Protein AF-A0A8K0PFP8-F1 (afdb_monomer_lite)

pLDDT: mean 72.21, std 20.02, range [30.45, 94.5]

Radius of gyration: 21.8 Å; chains: 1; bounding box: 57×33×83 Å

Secondary structure (DSSP, 8-state):
---------HHHHHHHHHHHHHHHHHHHIIIIIGGGS-TTT-HHHHHHHHHHHHHHHHHHHHHHHSPP---S------------SS-------TTS-S----GGGS-HHHHHHHHHHHHH---HHHHHHHHHHHHHHHHHHHHHTT-HHHHHHHHHHHHHHHHHHHHHHHHHHHHHHHHHHHHHHHHHHHHHT--

Sequence (195 aa):
MPSSSSGTTSTEVTLRSFHDTILAHLYYHAHTSSCAIPYKLVPSLRNLDDQLPTKINTIFSTILDTPPPSPQQTPSHSPSSFTNLTALAYSSTPDRPKHEIMYSSLSSSARQSLNDIASARPTPAAVIDSLAIWIERLAQVLQHKGRTSEGQEAYALLAEVQRWSEEVERAMEELEREQDRLSRGVEGVCLRWGV

Organism: NCBI:txid2601811

Structure (mmCIF, N/CA/C/O backbone):
data_AF-A0A8K0PFP8-F1
#
_entry.id   AF-A0A8K0PFP8-F1
#
loop_
_atom_site.group_PDB
_atom_site.id
_atom_site.type_symbol
_atom_site.label_atom_id
_atom_site.label_alt_id
_atom_site.label_comp_id
_atom_site.label_asym_id
_atom_site.label_entity_id
_atom_site.label_seq_id
_atom_site.pdbx_PDB_ins_code
_atom_site.Cartn_x
_atom_site.Cartn_y
_atom_site.Cartn_z
_atom_site.occupancy
_atom_site.B_iso_or_equiv
_atom_site.auth_seq_id
_atom_site.auth_comp_id
_atom_site.auth_asym_id
_atom_site.auth_atom_id
_atom_site.pdbx_PDB_model_num
ATOM 1 N N . MET A 1 1 ? -33.096 -16.991 31.305 1.00 41.78 1 MET A N 1
ATOM 2 C CA . MET A 1 1 ? -32.435 -16.921 29.986 1.00 41.78 1 MET A CA 1
ATOM 3 C C . MET A 1 1 ? -31.565 -15.673 29.982 1.00 41.78 1 MET A C 1
ATOM 5 O O . MET A 1 1 ? -32.145 -14.597 30.021 1.00 41.78 1 MET A O 1
ATOM 9 N N . PRO A 1 2 ? -30.227 -15.754 30.046 1.00 41.28 2 PRO A N 1
ATOM 10 C CA . PRO A 1 2 ? -29.398 -14.586 29.797 1.00 41.28 2 PRO A CA 1
ATOM 11 C C . PRO A 1 2 ? -29.123 -14.489 28.293 1.00 41.28 2 PRO A C 1
ATOM 13 O O . PRO A 1 2 ? -28.689 -15.451 27.662 1.00 41.28 2 PRO A O 1
ATOM 16 N N . SER A 1 3 ? -29.447 -13.336 27.720 1.00 33.84 3 SER A N 1
ATOM 17 C CA . SER A 1 3 ? -29.245 -13.017 26.312 1.00 33.84 3 SER A CA 1
ATOM 18 C C . SER A 1 3 ? -27.751 -12.953 25.991 1.00 33.84 3 SER A C 1
ATOM 20 O O . SER A 1 3 ? -27.028 -12.118 26.533 1.00 33.84 3 SER A O 1
ATOM 22 N N . SER A 1 4 ? -27.296 -13.828 25.095 1.00 38.94 4 SER A N 1
ATOM 23 C CA . SER A 1 4 ? -25.976 -13.773 24.469 1.00 38.94 4 SER A CA 1
ATOM 24 C C . SER A 1 4 ? -25.851 -12.499 23.630 1.00 38.94 4 SER A C 1
ATOM 26 O O . SER A 1 4 ? -26.215 -12.473 22.459 1.00 38.94 4 SER A O 1
ATOM 28 N N . SER A 1 5 ? -25.341 -11.425 24.228 1.00 41.31 5 SER A N 1
ATOM 29 C CA . SER A 1 5 ? -24.846 -10.267 23.484 1.00 41.31 5 SER A CA 1
ATOM 30 C C . SER A 1 5 ? -23.498 -10.641 22.871 1.00 41.31 5 SER A C 1
ATOM 32 O O . SER A 1 5 ? -22.446 -10.366 23.444 1.00 41.31 5 SER A O 1
ATOM 34 N N . SER A 1 6 ? -23.522 -11.262 21.692 1.00 48.66 6 SER A N 1
ATOM 35 C CA . SER A 1 6 ? -22.378 -11.384 20.776 1.00 48.66 6 SER A CA 1
ATOM 36 C C . SER A 1 6 ? -22.030 -10.017 20.163 1.00 48.66 6 SER A C 1
ATOM 38 O O . SER A 1 6 ? -21.950 -9.873 18.944 1.00 48.66 6 SER A O 1
ATOM 40 N N . GLY A 1 7 ? -21.959 -8.986 21.007 1.00 46.69 7 GLY A N 1
ATOM 41 C CA . GLY A 1 7 ? -21.991 -7.580 20.632 1.00 46.69 7 GLY A CA 1
ATOM 42 C C . GLY A 1 7 ? -20.706 -7.169 19.943 1.00 46.69 7 GLY A C 1
ATOM 43 O O . GLY A 1 7 ? -19.805 -6.652 20.590 1.00 46.69 7 GLY A O 1
ATOM 44 N N . THR A 1 8 ? -20.639 -7.386 18.632 1.00 61.97 8 THR A N 1
ATOM 45 C CA . THR A 1 8 ? -19.619 -6.782 17.781 1.00 61.97 8 THR A CA 1
ATOM 46 C C . THR A 1 8 ? -19.813 -5.276 17.868 1.00 61.97 8 THR A C 1
ATOM 48 O O . THR A 1 8 ? -20.861 -4.752 17.475 1.00 61.97 8 THR A O 1
ATOM 51 N N . THR A 1 9 ? -18.855 -4.565 18.455 1.00 75.44 9 THR A N 1
ATOM 52 C CA . THR A 1 9 ? -18.985 -3.112 18.582 1.00 75.44 9 THR A CA 1
ATOM 53 C C . THR A 1 9 ? -18.898 -2.464 17.197 1.00 75.44 9 THR A C 1
ATOM 55 O O . THR A 1 9 ? -18.229 -2.969 16.296 1.00 75.44 9 THR A O 1
ATOM 58 N N . SER A 1 10 ? -19.545 -1.310 16.995 1.00 79.56 10 SER A N 1
ATOM 59 C CA . SER A 1 10 ? -19.418 -0.562 15.729 1.00 79.56 10 SER A CA 1
ATOM 60 C C . SER A 1 10 ? -17.948 -0.276 15.376 1.00 79.56 10 SER A C 1
ATOM 62 O O . SER A 1 10 ? -17.592 -0.266 14.202 1.00 79.56 10 SER A O 1
ATOM 64 N N . THR A 1 11 ? -17.084 -0.119 16.384 1.00 79.81 11 THR A N 1
ATOM 65 C CA . THR A 1 11 ? -15.635 0.020 16.207 1.00 79.81 11 THR A CA 1
ATOM 66 C C . THR A 1 11 ? -14.999 -1.251 15.635 1.00 79.81 11 THR A C 1
ATOM 68 O O . THR A 1 11 ? -14.225 -1.154 14.692 1.00 79.81 11 THR A O 1
ATOM 71 N N . GLU A 1 12 ? -15.330 -2.438 16.151 1.00 80.12 12 GLU A N 1
ATOM 72 C CA . GLU A 1 12 ? -14.813 -3.714 15.628 1.00 80.12 12 GLU A CA 1
ATOM 73 C C . GLU A 1 12 ? -15.230 -3.962 14.180 1.00 80.12 12 GLU A C 1
ATOM 75 O O . GLU A 1 12 ? -14.427 -4.454 13.391 1.00 80.12 12 GLU A O 1
ATOM 80 N N . VAL A 1 13 ? -16.459 -3.594 13.808 1.00 83.50 13 VAL A N 1
ATOM 81 C CA . VAL A 1 13 ? -16.921 -3.687 12.415 1.00 83.50 13 VAL A CA 1
ATOM 82 C C . VAL A 1 13 ? -16.069 -2.793 11.508 1.00 83.50 13 VAL A C 1
ATOM 84 O O . VAL A 1 13 ? -15.609 -3.245 10.459 1.00 83.50 13 VAL A O 1
ATOM 87 N N . THR A 1 14 ? -15.791 -1.555 11.929 1.00 85.88 14 THR A N 1
ATOM 88 C CA . THR A 1 14 ? -14.918 -0.633 11.185 1.00 85.88 14 THR A CA 1
ATOM 89 C C . THR A 1 14 ? -13.485 -1.157 11.081 1.00 85.88 14 THR A C 1
ATOM 91 O O . THR A 1 14 ? -12.917 -1.161 9.992 1.00 85.88 14 THR A O 1
ATOM 94 N N . LEU A 1 15 ? -12.907 -1.651 12.181 1.00 85.25 15 LEU A N 1
ATOM 95 C CA . LEU A 1 15 ? -11.543 -2.195 12.196 1.00 85.25 15 LEU A CA 1
ATOM 96 C C . LEU A 1 15 ? -11.413 -3.440 11.307 1.00 85.25 15 LEU A C 1
ATOM 98 O O . LEU A 1 15 ? -10.424 -3.573 10.589 1.00 85.25 15 LEU A O 1
ATOM 102 N N . ARG A 1 16 ? -12.426 -4.317 11.291 1.00 85.06 16 ARG A N 1
ATOM 103 C CA . ARG A 1 16 ? -12.483 -5.472 10.379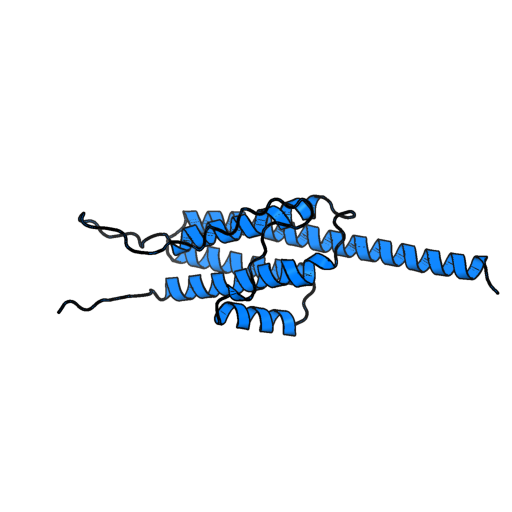 1.00 85.06 16 ARG A CA 1
ATOM 104 C C . ARG A 1 16 ? -12.577 -5.044 8.915 1.00 85.06 16 ARG A C 1
ATOM 106 O O . ARG A 1 16 ? -11.878 -5.608 8.084 1.00 85.06 16 ARG A O 1
ATOM 113 N N . SER A 1 17 ? -13.377 -4.022 8.606 1.00 87.31 17 SER A N 1
ATOM 114 C CA . SER A 1 17 ? -13.468 -3.464 7.248 1.00 87.31 17 SER A CA 1
ATOM 115 C C . SER A 1 17 ? -12.131 -2.879 6.767 1.00 87.31 17 SER A C 1
ATOM 117 O O . SER A 1 17 ? -11.714 -3.108 5.627 1.00 87.31 17 SER A O 1
ATOM 119 N N . PHE A 1 18 ? -11.408 -2.181 7.650 1.00 88.00 18 PHE A N 1
ATOM 120 C CA . PHE A 1 18 ? -10.065 -1.679 7.347 1.00 88.00 18 PHE A CA 1
ATOM 121 C C . PHE A 1 18 ? -9.082 -2.823 7.114 1.00 88.00 18 PHE A C 1
ATOM 123 O O . PHE A 1 18 ? -8.358 -2.803 6.122 1.00 88.00 18 PHE A O 1
ATOM 130 N N . HIS A 1 19 ? -9.102 -3.839 7.977 1.00 87.19 19 HIS A N 1
ATOM 131 C CA . HIS A 1 19 ? -8.278 -5.033 7.828 1.00 87.19 19 HIS A CA 1
ATOM 132 C C . HIS A 1 19 ? -8.521 -5.741 6.488 1.00 87.19 19 HIS A C 1
ATOM 134 O O . HIS A 1 19 ? -7.572 -5.998 5.754 1.00 87.19 19 HIS A O 1
ATOM 140 N N . ASP A 1 20 ? -9.784 -5.986 6.126 1.00 85.88 20 ASP A N 1
ATOM 141 C CA . ASP A 1 20 ? -10.153 -6.614 4.853 1.00 85.88 20 ASP A CA 1
ATOM 142 C C . ASP A 1 20 ? -9.645 -5.813 3.646 1.00 85.88 20 ASP A C 1
ATOM 144 O O . ASP A 1 20 ? -9.123 -6.376 2.683 1.00 85.88 20 ASP A O 1
ATOM 148 N N . THR A 1 21 ? -9.763 -4.486 3.710 1.00 89.38 21 THR A N 1
ATOM 149 C CA . THR A 1 21 ? -9.293 -3.603 2.639 1.00 89.38 21 THR A CA 1
ATOM 150 C C . THR A 1 21 ? -7.770 -3.604 2.543 1.00 89.38 21 THR A C 1
ATOM 152 O O . THR A 1 21 ? -7.222 -3.666 1.445 1.00 89.38 21 THR A O 1
ATOM 155 N N . ILE A 1 22 ? -7.066 -3.592 3.672 1.00 88.75 22 ILE A N 1
ATOM 156 C CA . ILE A 1 22 ? -5.601 -3.637 3.715 1.00 88.75 22 ILE A CA 1
ATOM 157 C C . ILE A 1 22 ? -5.075 -4.982 3.204 1.00 88.75 22 ILE A C 1
ATOM 159 O O . ILE A 1 22 ? -4.155 -5.001 2.386 1.00 88.75 22 ILE A O 1
ATOM 163 N N . LEU A 1 23 ? -5.708 -6.097 3.578 1.00 86.62 23 LEU A N 1
ATOM 164 C CA . LEU A 1 23 ? -5.387 -7.414 3.025 1.00 86.62 23 LEU A CA 1
ATOM 165 C C . LEU A 1 23 ? -5.567 -7.465 1.507 1.00 86.62 23 LEU A C 1
ATOM 167 O O . LEU A 1 23 ? -4.739 -8.060 0.819 1.00 86.62 23 LEU A O 1
ATOM 171 N N . ALA A 1 24 ? -6.608 -6.822 0.972 1.00 86.81 24 ALA A N 1
ATOM 172 C CA . ALA A 1 24 ? -6.814 -6.736 -0.470 1.00 86.81 24 ALA A CA 1
ATOM 173 C C . ALA A 1 24 ? -5.669 -5.989 -1.179 1.00 86.81 24 ALA A C 1
ATOM 175 O O . ALA A 1 24 ? -5.182 -6.470 -2.203 1.00 86.81 24 ALA A O 1
ATOM 176 N N . HIS A 1 25 ? -5.191 -4.870 -0.619 1.00 88.44 25 HIS A N 1
ATOM 177 C CA . HIS A 1 25 ? -4.047 -4.121 -1.164 1.00 88.44 25 HIS A CA 1
ATOM 178 C C . HIS A 1 25 ? -2.756 -4.941 -1.118 1.00 88.44 25 HIS A C 1
ATOM 180 O O . HIS A 1 25 ? -2.048 -5.023 -2.119 1.00 88.44 25 HIS A O 1
ATOM 186 N N . LEU A 1 26 ? -2.475 -5.601 0.010 1.00 86.94 26 LEU A N 1
ATOM 187 C CA . LEU A 1 26 ? -1.300 -6.465 0.153 1.00 86.94 26 LEU A CA 1
ATOM 188 C C . LEU A 1 26 ? -1.343 -7.646 -0.822 1.00 86.94 26 LEU A C 1
ATOM 190 O O . LEU A 1 26 ? -0.335 -7.961 -1.455 1.00 86.94 26 LEU A O 1
ATOM 194 N N . TYR A 1 27 ? -2.512 -8.273 -0.982 1.00 85.50 27 TYR A N 1
ATOM 195 C CA . TYR A 1 27 ? -2.697 -9.362 -1.936 1.00 85.50 27 TYR A CA 1
ATOM 196 C C . TYR A 1 27 ? -2.474 -8.887 -3.373 1.00 85.50 27 TYR A C 1
ATOM 198 O O . TYR A 1 27 ? -1.711 -9.517 -4.111 1.00 85.50 27 TYR A O 1
ATOM 206 N N . TYR A 1 28 ? -3.110 -7.777 -3.764 1.00 84.94 28 TYR A N 1
ATOM 207 C CA . TYR A 1 28 ? -2.955 -7.203 -5.098 1.00 84.94 28 TYR A CA 1
ATOM 208 C C . TYR A 1 28 ? -1.493 -6.849 -5.376 1.00 84.94 28 TYR A C 1
ATOM 210 O O . TYR A 1 28 ? -0.977 -7.185 -6.445 1.00 84.94 28 TYR A O 1
ATOM 218 N N . HIS A 1 29 ? -0.804 -6.257 -4.395 1.00 83.81 29 HIS A N 1
ATOM 219 C CA . HIS A 1 29 ? 0.602 -5.904 -4.545 1.00 83.81 29 HIS A CA 1
ATOM 220 C C . HIS A 1 29 ? 1.494 -7.119 -4.763 1.00 83.81 29 HIS A C 1
ATOM 222 O O . HIS A 1 29 ? 2.228 -7.173 -5.749 1.00 83.81 29 HIS A O 1
ATOM 228 N N . ALA A 1 30 ? 1.366 -8.132 -3.906 1.00 79.94 30 ALA A N 1
ATOM 229 C CA . ALA A 1 30 ? 2.185 -9.337 -3.974 1.00 79.94 30 ALA A CA 1
ATOM 230 C C . ALA A 1 30 ? 1.977 -10.155 -5.263 1.00 79.94 30 ALA A C 1
ATOM 232 O O . ALA A 1 30 ? 2.924 -10.762 -5.757 1.00 79.94 30 ALA A O 1
ATOM 233 N N . HIS A 1 31 ? 0.755 -10.185 -5.809 1.00 75.19 31 HIS A N 1
ATOM 234 C CA . HIS A 1 31 ? 0.406 -11.079 -6.925 1.00 75.19 31 HIS A CA 1
ATOM 235 C C . HIS A 1 31 ? 0.290 -10.383 -8.280 1.00 75.19 31 HIS A C 1
ATOM 237 O O . HIS A 1 31 ? 0.278 -11.063 -9.305 1.00 75.19 31 HIS A O 1
ATOM 243 N N . THR A 1 32 ? 0.167 -9.055 -8.296 1.00 73.44 32 THR A N 1
ATOM 244 C CA . THR A 1 32 ? -0.119 -8.308 -9.526 1.00 73.44 32 THR A CA 1
ATOM 245 C C . THR A 1 32 ? 0.910 -7.216 -9.777 1.00 73.44 32 THR A C 1
ATOM 247 O O . THR A 1 32 ? 1.518 -7.206 -10.845 1.00 73.44 32 THR A O 1
ATOM 250 N N . SER A 1 33 ? 1.139 -6.305 -8.825 1.00 65.31 33 SER A N 1
ATOM 251 C CA . SER A 1 33 ? 1.942 -5.103 -9.098 1.00 65.31 33 SER A CA 1
ATOM 252 C C . SER A 1 33 ? 3.440 -5.234 -8.793 1.00 65.31 33 SER A C 1
ATOM 254 O O . SER A 1 33 ? 4.241 -4.668 -9.535 1.00 65.31 33 SER A O 1
ATOM 256 N N . SER A 1 34 ? 3.858 -6.017 -7.789 1.00 64.19 34 SER A N 1
ATOM 257 C CA . SER A 1 34 ? 5.286 -6.235 -7.466 1.00 64.19 34 SER A CA 1
ATOM 258 C C . SER A 1 34 ? 6.032 -7.005 -8.572 1.00 64.19 34 SER A C 1
ATOM 260 O O . SER A 1 34 ? 7.205 -6.749 -8.841 1.00 64.19 34 SER A O 1
ATOM 262 N N . CYS A 1 35 ? 5.340 -7.873 -9.325 1.00 57.75 35 CYS A N 1
ATOM 263 C CA . CYS A 1 35 ? 5.945 -8.658 -10.411 1.00 57.75 35 CYS A CA 1
ATOM 264 C C . CYS A 1 35 ? 6.522 -7.823 -11.570 1.00 57.75 35 CYS A C 1
ATOM 266 O O . CYS A 1 35 ? 7.256 -8.368 -12.394 1.00 57.75 35 CYS A O 1
ATOM 268 N N . ALA A 1 36 ? 6.201 -6.529 -11.654 1.00 61.31 36 ALA A N 1
ATOM 269 C CA . ALA A 1 36 ? 6.696 -5.650 -12.708 1.00 61.31 36 ALA A CA 1
ATOM 270 C C . ALA A 1 36 ? 8.109 -5.094 -12.440 1.00 61.31 36 ALA A C 1
ATOM 272 O O . ALA A 1 36 ? 8.779 -4.687 -13.386 1.00 61.31 36 ALA A O 1
ATOM 273 N N . ILE A 1 37 ? 8.583 -5.083 -11.186 1.00 65.06 37 ILE A N 1
ATOM 274 C CA . ILE A 1 37 ? 9.815 -4.381 -10.793 1.00 65.06 37 ILE A CA 1
ATOM 275 C C . ILE A 1 37 ? 10.926 -5.395 -10.470 1.00 65.06 37 ILE A C 1
ATOM 277 O O . ILE A 1 37 ? 10.852 -6.107 -9.468 1.00 65.06 37 ILE A O 1
ATOM 281 N N . PRO A 1 38 ? 12.004 -5.483 -11.270 1.00 66.12 38 PRO A N 1
ATOM 282 C CA . PRO A 1 38 ? 13.101 -6.391 -10.967 1.00 66.12 38 PRO A CA 1
ATOM 283 C C . PRO A 1 38 ? 13.936 -5.876 -9.783 1.00 66.12 38 PRO A C 1
ATOM 285 O O . PRO A 1 38 ? 14.634 -4.869 -9.890 1.00 66.12 38 PRO A O 1
ATOM 288 N N . TYR A 1 39 ? 13.982 -6.644 -8.687 1.00 67.06 39 TYR A N 1
ATOM 289 C CA . TYR A 1 39 ? 14.775 -6.357 -7.471 1.00 67.06 39 TYR A CA 1
ATOM 290 C C . TYR A 1 39 ? 16.277 -6.113 -7.698 1.00 67.06 39 TYR A C 1
ATOM 292 O O . TYR A 1 39 ? 16.977 -5.657 -6.797 1.00 67.06 39 TYR A O 1
ATOM 300 N N . LYS A 1 40 ? 16.798 -6.435 -8.887 1.00 67.56 40 LYS A N 1
ATOM 301 C CA . LYS A 1 40 ? 18.176 -6.112 -9.276 1.00 67.56 40 LYS A CA 1
ATOM 302 C C . LYS A 1 40 ? 18.419 -4.601 -9.359 1.00 67.56 40 LYS A C 1
ATOM 304 O O . LYS A 1 40 ? 19.555 -4.191 -9.159 1.00 67.56 40 LYS A O 1
ATOM 309 N N . LEU A 1 41 ? 17.383 -3.810 -9.651 1.00 65.06 41 LEU A N 1
ATOM 310 C CA . LEU A 1 41 ? 17.473 -2.351 -9.758 1.00 65.06 41 LEU A CA 1
ATOM 311 C C . LEU A 1 41 ? 17.431 -1.681 -8.380 1.00 65.06 41 LEU A C 1
ATOM 313 O O . LEU A 1 41 ? 18.198 -0.760 -8.122 1.00 65.06 41 LEU A O 1
ATOM 317 N N . VAL A 1 42 ? 16.588 -2.186 -7.472 1.00 71.50 42 VAL A N 1
ATOM 318 C CA . VAL A 1 42 ? 16.432 -1.647 -6.111 1.00 71.50 42 VAL A CA 1
ATOM 319 C C . VAL A 1 42 ? 16.432 -2.794 -5.088 1.00 71.50 42 VAL A C 1
ATOM 321 O O . VAL A 1 42 ? 15.379 -3.344 -4.759 1.00 71.50 42 VAL A O 1
ATOM 324 N N . PRO A 1 43 ? 17.612 -3.189 -4.564 1.00 73.50 43 PRO A N 1
ATOM 325 C CA . PRO A 1 43 ? 17.730 -4.324 -3.642 1.00 73.50 43 PRO A CA 1
ATOM 326 C C . PRO A 1 43 ? 17.034 -4.112 -2.290 1.00 73.50 43 PRO A C 1
ATOM 328 O O . PRO A 1 43 ? 16.608 -5.080 -1.660 1.00 73.50 43 PRO A O 1
ATOM 331 N N . SER A 1 44 ? 16.906 -2.857 -1.841 1.00 76.31 44 SER A N 1
ATOM 332 C CA . SER A 1 44 ? 16.176 -2.469 -0.621 1.00 76.31 44 SER A CA 1
ATOM 333 C C . SER A 1 44 ? 14.705 -2.885 -0.665 1.00 76.31 44 SER A C 1
ATOM 335 O O . SER A 1 44 ? 14.150 -3.238 0.376 1.00 76.31 44 SER A O 1
ATOM 337 N N . LEU A 1 45 ? 14.101 -2.906 -1.858 1.00 77.38 45 LEU A N 1
ATOM 338 C CA . LEU A 1 45 ? 12.685 -3.210 -2.070 1.00 77.38 45 LEU A CA 1
ATOM 339 C C . LEU A 1 45 ? 12.326 -4.631 -1.633 1.00 77.38 45 LEU A C 1
ATOM 341 O O . LEU A 1 45 ? 11.266 -4.847 -1.060 1.00 77.38 45 LEU A O 1
ATOM 345 N N . ARG A 1 46 ? 13.251 -5.585 -1.801 1.00 78.50 46 ARG A N 1
ATOM 346 C CA . ARG A 1 46 ? 13.043 -6.978 -1.383 1.00 78.50 46 ARG A CA 1
ATOM 347 C C . ARG A 1 46 ? 12.821 -7.098 0.124 1.00 78.50 46 ARG A C 1
ATOM 349 O O . ARG A 1 46 ? 11.935 -7.818 0.561 1.00 78.50 46 ARG A O 1
ATOM 356 N N . ASN A 1 47 ? 13.605 -6.371 0.920 1.00 79.62 47 ASN A N 1
ATOM 357 C CA . ASN A 1 47 ? 13.446 -6.397 2.374 1.00 79.62 47 ASN A CA 1
ATOM 358 C C . ASN A 1 47 ? 12.102 -5.798 2.811 1.00 79.62 47 ASN A C 1
ATOM 360 O O . ASN A 1 47 ? 11.525 -6.269 3.787 1.00 79.62 47 ASN A O 1
ATOM 364 N N . LEU A 1 48 ? 11.615 -4.774 2.107 1.00 80.81 48 LEU A N 1
ATOM 365 C CA . LEU A 1 48 ? 10.335 -4.129 2.407 1.00 80.81 48 LEU A CA 1
ATOM 366 C C . LEU A 1 48 ? 9.156 -5.029 2.013 1.00 80.81 48 LEU A C 1
ATOM 368 O O . LEU A 1 48 ? 8.284 -5.261 2.852 1.00 80.81 48 LEU A O 1
ATOM 372 N N . ASP A 1 49 ? 9.195 -5.613 0.811 1.00 79.31 49 ASP A N 1
ATOM 373 C CA . ASP A 1 49 ? 8.198 -6.574 0.318 1.00 79.31 49 ASP A CA 1
ATOM 374 C C . ASP A 1 49 ? 8.114 -7.828 1.214 1.00 79.31 49 ASP A C 1
ATOM 376 O O . ASP A 1 49 ? 7.023 -8.358 1.424 1.00 79.31 49 ASP A O 1
ATOM 380 N N . ASP A 1 50 ? 9.232 -8.278 1.800 1.00 78.25 50 ASP A N 1
ATOM 381 C CA . ASP A 1 50 ? 9.254 -9.442 2.698 1.00 78.25 50 ASP A CA 1
ATOM 382 C C . ASP A 1 50 ? 8.784 -9.109 4.136 1.00 78.25 50 ASP A C 1
ATOM 384 O O . ASP A 1 50 ? 8.101 -9.916 4.776 1.00 78.25 50 ASP A O 1
ATOM 388 N N . GLN A 1 51 ? 9.150 -7.943 4.689 1.00 81.38 51 GLN A N 1
ATOM 389 C CA . GLN A 1 51 ? 8.932 -7.640 6.115 1.00 81.38 51 GLN A CA 1
ATOM 390 C C . GLN A 1 51 ? 7.617 -6.910 6.408 1.00 81.38 51 GLN A C 1
ATOM 392 O O . GLN A 1 51 ? 6.957 -7.221 7.407 1.00 81.38 51 GLN A O 1
ATOM 397 N N . LEU A 1 52 ? 7.231 -5.931 5.583 1.00 84.00 52 LEU A N 1
ATOM 398 C CA . LEU A 1 52 ? 6.104 -5.047 5.898 1.00 84.00 52 LEU A CA 1
ATOM 399 C C . LEU A 1 52 ? 4.747 -5.757 5.909 1.00 84.00 52 LEU A C 1
ATOM 401 O O . LEU A 1 52 ? 4.009 -5.552 6.876 1.00 84.00 52 LEU A O 1
ATOM 405 N N . PRO A 1 53 ? 4.412 -6.646 4.953 1.00 83.69 53 PRO A N 1
ATOM 406 C CA . PRO A 1 53 ? 3.149 -7.384 5.007 1.00 83.69 53 PRO A CA 1
ATOM 407 C C . PRO A 1 53 ? 2.987 -8.189 6.306 1.00 83.69 53 PRO A C 1
ATOM 409 O O . PRO A 1 53 ? 1.906 -8.231 6.895 1.00 83.69 53 PRO A O 1
ATOM 412 N N . THR A 1 54 ? 4.078 -8.778 6.806 1.00 79.31 54 THR A N 1
ATOM 413 C CA . THR A 1 54 ? 4.090 -9.535 8.067 1.00 79.31 54 THR A CA 1
ATOM 414 C C . THR A 1 54 ? 3.865 -8.637 9.276 1.00 79.31 54 THR A C 1
ATOM 416 O O . THR A 1 54 ? 3.061 -8.976 10.150 1.00 79.31 54 THR A O 1
ATOM 419 N N . LYS A 1 55 ? 4.533 -7.478 9.328 1.00 81.12 55 LYS A N 1
ATOM 420 C CA . LYS A 1 55 ? 4.320 -6.490 10.397 1.00 81.12 55 LYS A CA 1
ATOM 421 C C . LYS A 1 55 ? 2.874 -5.992 10.416 1.00 81.12 55 LYS A C 1
ATOM 423 O O . LYS A 1 55 ? 2.258 -5.983 11.478 1.00 81.12 55 LYS A O 1
ATOM 428 N N . ILE A 1 56 ? 2.313 -5.668 9.248 1.00 84.00 56 ILE A N 1
ATOM 429 C CA . ILE A 1 56 ? 0.918 -5.223 9.107 1.00 84.00 56 ILE A CA 1
ATOM 430 C C . ILE A 1 56 ? -0.045 -6.286 9.650 1.00 84.00 56 ILE A C 1
ATOM 432 O O . ILE A 1 56 ? -0.871 -5.985 10.511 1.00 84.00 56 ILE A O 1
ATOM 436 N N . ASN A 1 57 ? 0.104 -7.546 9.233 1.00 80.62 57 ASN A N 1
ATOM 437 C CA . ASN A 1 57 ? -0.742 -8.641 9.721 1.00 80.62 57 ASN A CA 1
ATOM 438 C C . ASN A 1 57 ? -0.604 -8.885 11.233 1.00 80.62 57 ASN A C 1
ATOM 440 O O . ASN A 1 57 ? -1.586 -9.206 11.906 1.00 80.62 57 ASN A O 1
ATOM 444 N N . THR A 1 58 ? 0.599 -8.711 11.784 1.00 79.38 58 THR A N 1
ATOM 445 C CA . THR A 1 58 ? 0.854 -8.862 13.226 1.00 79.38 58 THR A CA 1
ATOM 446 C C . THR A 1 58 ? 0.138 -7.778 14.032 1.00 79.38 58 THR A C 1
ATOM 448 O O . THR A 1 58 ? -0.518 -8.080 15.033 1.00 79.38 58 THR A O 1
ATOM 451 N N . ILE A 1 59 ? 0.197 -6.527 13.568 1.00 80.94 59 ILE A N 1
ATOM 452 C CA . ILE A 1 59 ? -0.495 -5.394 14.195 1.00 80.94 59 ILE A CA 1
ATOM 453 C C . ILE A 1 59 ? -2.011 -5.610 14.162 1.00 80.94 59 ILE A C 1
ATOM 455 O O . ILE A 1 59 ? -2.672 -5.467 15.187 1.00 80.94 59 ILE A O 1
ATOM 459 N N . PHE A 1 60 ? -2.571 -6.054 13.035 1.00 79.75 60 PHE A N 1
ATOM 460 C CA . PHE A 1 60 ? -4.002 -6.357 12.954 1.00 79.75 60 PHE A CA 1
ATOM 461 C C . PHE A 1 60 ? -4.441 -7.513 13.843 1.00 79.75 60 PHE A C 1
ATOM 463 O O . PHE A 1 60 ? -5.482 -7.405 14.487 1.00 79.75 60 PHE A O 1
ATOM 470 N N . SER A 1 61 ? -3.645 -8.581 13.925 1.00 75.44 61 SER A N 1
ATOM 471 C CA . SER A 1 61 ? -3.913 -9.681 14.859 1.00 75.44 61 SER A CA 1
ATOM 472 C C . SER A 1 61 ? -3.953 -9.149 16.293 1.00 75.44 61 SER A C 1
ATOM 474 O O . SER A 1 61 ? -4.892 -9.414 17.031 1.00 75.44 61 SER A O 1
ATOM 476 N N . THR A 1 62 ? -3.005 -8.280 16.651 1.00 77.94 62 THR A N 1
ATOM 477 C CA . THR A 1 62 ? -2.939 -7.667 17.984 1.00 77.94 62 THR A CA 1
ATOM 478 C C . THR A 1 62 ? -4.132 -6.751 18.265 1.00 77.94 62 THR A C 1
ATOM 480 O O . THR A 1 62 ? -4.699 -6.830 19.351 1.00 77.94 62 THR A O 1
ATOM 483 N N . ILE A 1 63 ? -4.547 -5.920 17.299 1.00 78.81 63 ILE A N 1
ATOM 484 C CA . ILE A 1 63 ? -5.660 -4.957 17.421 1.00 78.81 63 ILE A CA 1
ATOM 485 C C . ILE A 1 63 ? -7.028 -5.651 17.492 1.00 78.81 63 ILE A C 1
ATOM 487 O O . ILE A 1 63 ? -7.941 -5.139 18.153 1.00 78.81 63 ILE A O 1
ATOM 491 N N . LEU A 1 64 ? -7.187 -6.771 16.779 1.00 72.25 64 LEU A N 1
ATOM 492 C CA . LEU A 1 64 ? -8.440 -7.524 16.680 1.00 72.25 64 LEU A CA 1
ATOM 493 C C . LEU A 1 64 ? -8.588 -8.597 17.774 1.00 72.25 64 LEU A C 1
ATOM 495 O O . LEU A 1 64 ? -9.725 -8.907 18.123 1.00 72.25 64 LEU A O 1
ATOM 499 N N . ASP A 1 65 ? -7.487 -9.112 18.337 1.00 63.12 65 ASP A N 1
ATOM 500 C CA . ASP A 1 65 ? -7.497 -10.058 19.470 1.00 63.12 65 ASP A CA 1
ATOM 501 C C . ASP A 1 65 ? -7.461 -9.373 20.846 1.00 63.12 65 ASP A C 1
ATOM 503 O O . ASP A 1 65 ? -7.585 -10.039 21.877 1.00 63.12 65 ASP A O 1
ATOM 507 N N . THR A 1 66 ? -7.301 -8.048 20.912 1.00 49.25 66 THR A N 1
ATOM 508 C CA . THR A 1 66 ? -7.309 -7.337 22.197 1.00 49.25 66 THR A CA 1
ATOM 509 C C . THR A 1 66 ? -8.731 -7.323 22.761 1.00 49.25 66 THR A C 1
ATOM 511 O O . THR A 1 66 ? -9.620 -6.722 22.149 1.00 49.25 66 THR A O 1
ATOM 514 N N . PRO A 1 67 ? -8.989 -7.946 23.929 1.00 42.91 67 PRO A N 1
ATOM 515 C CA . PRO A 1 67 ? -10.278 -7.793 24.583 1.00 42.91 67 PRO A CA 1
ATOM 516 C C . PRO A 1 67 ? -10.511 -6.302 24.879 1.00 42.91 67 PRO A C 1
ATOM 518 O O . PRO A 1 67 ? -9.548 -5.584 25.179 1.00 42.91 67 PRO A O 1
ATOM 521 N N . PRO A 1 68 ? -11.762 -5.805 24.807 1.00 40.78 68 PRO A N 1
ATOM 522 C CA . PRO A 1 68 ? -12.061 -4.438 25.221 1.00 40.78 68 PRO A CA 1
ATOM 523 C C . PRO A 1 68 ? -11.543 -4.213 26.652 1.00 40.78 68 PRO A C 1
ATOM 525 O O . PRO A 1 68 ? -11.527 -5.167 27.435 1.00 40.78 68 PRO A O 1
ATOM 528 N N . PRO A 1 69 ? -11.121 -2.990 27.030 1.00 36.28 69 PRO A N 1
ATOM 529 C CA . PRO A 1 69 ? -10.708 -2.714 28.400 1.00 36.28 69 PRO A CA 1
ATOM 530 C C . PRO A 1 69 ? -11.876 -3.029 29.341 1.00 36.28 69 PRO A C 1
ATOM 532 O O . PRO A 1 69 ? -12.861 -2.292 29.403 1.00 36.28 69 PRO A O 1
ATOM 535 N N . SER A 1 70 ? -11.795 -4.167 30.032 1.00 35.41 70 SER A N 1
ATOM 536 C CA . SER A 1 70 ? -12.847 -4.617 30.935 1.00 35.41 70 SER A CA 1
ATOM 537 C C . SER A 1 70 ? -12.929 -3.685 32.148 1.00 35.41 70 SER A C 1
ATOM 539 O O . SER A 1 70 ? -11.905 -3.448 32.799 1.00 35.41 70 SER A O 1
ATOM 541 N N . PRO A 1 71 ? -14.124 -3.203 32.532 1.00 39.97 71 PRO A N 1
ATOM 542 C CA . PRO A 1 71 ? -14.352 -2.784 33.907 1.00 39.97 71 PRO A CA 1
ATOM 543 C C . PRO A 1 71 ? -14.149 -3.999 34.836 1.00 39.97 71 PRO A C 1
ATOM 545 O O . PRO A 1 71 ? -14.423 -5.135 34.459 1.00 39.97 71 PRO A O 1
ATOM 548 N N . GLN A 1 72 ? -13.588 -3.756 36.022 1.00 40.53 72 GLN A N 1
ATOM 549 C CA . GLN A 1 72 ? -13.139 -4.756 37.003 1.00 40.53 72 GLN A CA 1
ATOM 550 C C . GLN A 1 72 ? -14.120 -5.931 37.270 1.00 40.53 72 GLN A C 1
ATOM 552 O O . GLN A 1 72 ? -15.328 -5.721 37.303 1.00 40.53 72 GLN A O 1
ATOM 557 N N . GLN A 1 73 ? -13.535 -7.087 37.660 1.00 33.03 73 GLN A N 1
ATOM 558 C CA . GLN A 1 73 ? -14.119 -8.318 38.275 1.00 33.03 73 GLN A CA 1
ATOM 559 C C . GLN A 1 73 ? -14.661 -9.366 37.274 1.00 33.03 73 GLN A C 1
ATOM 561 O O . GLN A 1 73 ? -15.363 -9.014 36.343 1.00 33.03 73 GLN A O 1
ATOM 566 N N . THR A 1 74 ? -14.419 -10.688 37.332 1.00 33.81 74 THR A N 1
ATOM 567 C CA . THR A 1 74 ? -13.866 -11.675 38.300 1.00 33.81 74 THR A CA 1
ATOM 568 C C . THR A 1 74 ? -13.517 -12.969 37.507 1.00 33.81 74 THR A C 1
ATOM 570 O O . THR A 1 74 ? -13.951 -13.085 36.360 1.00 33.81 74 THR A O 1
ATOM 573 N N . PRO A 1 75 ? -12.751 -13.945 38.043 1.00 49.62 75 PRO A N 1
ATOM 574 C CA . PRO A 1 75 ? -12.185 -15.047 37.256 1.00 49.62 75 PRO A CA 1
ATOM 575 C C . PRO A 1 75 ? -13.147 -16.235 37.136 1.00 49.62 75 PRO A C 1
ATOM 577 O O . PRO A 1 75 ? -13.732 -16.608 38.149 1.00 49.62 75 PRO A O 1
ATOM 580 N N . SER A 1 76 ? -13.252 -16.864 35.950 1.00 31.44 76 SER A N 1
ATOM 581 C CA . SER A 1 76 ? -13.521 -18.311 35.793 1.00 31.44 76 SER A CA 1
ATOM 582 C C . SER A 1 76 ? -13.872 -18.756 34.351 1.00 31.44 76 SER A C 1
ATOM 584 O O . SER A 1 76 ? -14.861 -18.307 33.782 1.00 31.44 76 SER A O 1
ATOM 586 N N . HIS A 1 77 ? -13.130 -19.778 33.899 1.00 32.56 77 HIS A N 1
ATOM 587 C CA . HIS A 1 77 ? -13.436 -20.843 32.922 1.00 32.56 77 HIS A CA 1
ATOM 588 C C . HIS A 1 77 ? -13.293 -20.633 31.392 1.00 32.56 77 HIS A C 1
ATOM 590 O O . HIS A 1 77 ? -14.206 -20.213 30.696 1.00 32.56 77 HIS A O 1
ATOM 596 N N . SER A 1 78 ? -12.154 -21.166 30.918 1.00 30.45 78 SER A N 1
ATOM 597 C CA . SER A 1 78 ? -11.959 -22.111 29.797 1.00 30.45 78 SER A CA 1
ATOM 598 C C . SER A 1 78 ? -12.072 -21.619 28.338 1.00 30.45 78 SER A C 1
ATOM 600 O O . SER A 1 78 ? -13.149 -21.226 27.898 1.00 30.45 78 SER A O 1
ATOM 602 N N . PRO A 1 79 ? -10.994 -21.749 27.530 1.00 38.94 79 PRO A N 1
ATOM 603 C CA . PRO A 1 79 ? -10.984 -21.366 26.125 1.00 38.94 79 PRO A CA 1
ATOM 604 C C . PRO A 1 79 ? -11.504 -22.516 25.255 1.00 38.94 79 PRO A C 1
ATOM 606 O O . PRO A 1 79 ? -11.076 -23.661 25.399 1.00 38.94 79 PRO A O 1
ATOM 609 N N . SER A 1 80 ? -12.404 -22.225 24.320 1.00 32.06 80 SER A N 1
ATOM 610 C CA . SER A 1 80 ? -12.734 -23.153 23.235 1.00 32.06 80 SER A CA 1
ATOM 611 C C . SER A 1 80 ? -12.663 -22.438 21.888 1.00 32.06 80 SER A C 1
ATOM 613 O O . SER A 1 80 ? -13.438 -21.536 21.592 1.00 32.06 80 SER A O 1
ATOM 615 N N . SER A 1 81 ? -11.692 -22.899 21.098 1.00 33.12 81 SER A N 1
ATOM 616 C CA . SER A 1 81 ? -11.669 -22.887 19.634 1.00 33.12 81 SER A CA 1
ATOM 617 C C . SER A 1 81 ? -11.569 -21.532 18.928 1.00 33.12 81 SER A C 1
ATOM 619 O O . SER A 1 81 ? -12.468 -21.128 18.199 1.00 33.12 81 SER A O 1
ATOM 621 N N . PHE A 1 82 ? -10.394 -20.908 19.020 1.00 33.56 82 PHE A N 1
ATOM 622 C CA . PHE A 1 82 ? -9.846 -20.112 17.918 1.00 33.56 82 PHE A CA 1
ATOM 623 C C . PHE A 1 82 ? -8.424 -20.609 17.663 1.00 33.56 82 PHE A C 1
ATOM 625 O O . PHE A 1 82 ? -7.456 -20.177 18.281 1.00 33.56 82 PHE A O 1
ATOM 632 N N . THR A 1 83 ? -8.299 -21.635 16.829 1.00 34.38 83 THR A N 1
ATOM 633 C CA . THR A 1 83 ? -6.994 -22.146 16.411 1.00 34.38 83 THR A CA 1
ATOM 634 C C . THR A 1 83 ? -7.016 -22.270 14.899 1.00 34.38 83 THR A C 1
ATOM 636 O O . THR A 1 83 ? -7.900 -22.925 14.351 1.00 34.38 83 THR A O 1
ATOM 639 N N . ASN A 1 84 ? -6.012 -21.641 14.282 1.00 34.38 84 ASN A N 1
ATOM 640 C CA . ASN A 1 84 ? -5.580 -21.716 12.881 1.00 34.38 84 ASN A CA 1
ATOM 641 C C . ASN A 1 84 ? -5.936 -20.531 11.971 1.00 34.38 84 ASN A C 1
ATOM 643 O O . ASN A 1 84 ? -6.623 -20.689 10.969 1.00 34.38 84 ASN A O 1
ATOM 647 N N . LEU A 1 85 ? -5.323 -19.375 12.249 1.00 35.84 85 LEU A N 1
ATOM 648 C CA . LEU A 1 85 ? -4.847 -18.463 11.190 1.00 35.84 85 LEU A CA 1
ATOM 649 C C . LEU A 1 85 ? -3.328 -18.194 11.253 1.00 35.84 85 LEU A C 1
ATOM 651 O O . LEU A 1 85 ? -2.774 -17.572 10.357 1.00 35.84 85 LEU A O 1
ATOM 655 N N . THR A 1 86 ? -2.618 -18.731 12.249 1.00 36.91 86 THR A N 1
ATOM 656 C CA . THR A 1 86 ? -1.173 -18.512 12.455 1.00 36.91 86 THR A CA 1
ATOM 657 C C . THR A 1 86 ? -0.263 -19.586 11.845 1.00 36.91 86 THR A C 1
ATOM 659 O O . THR A 1 86 ? 0.955 -19.507 11.978 1.00 36.91 86 THR A O 1
ATOM 662 N N . ALA A 1 87 ? -0.810 -20.581 11.142 1.00 33.12 87 ALA A N 1
ATOM 663 C CA . ALA A 1 87 ? -0.042 -21.688 10.567 1.00 33.12 87 ALA A CA 1
ATOM 664 C C . ALA A 1 87 ? 0.029 -21.614 9.031 1.00 33.12 87 ALA A C 1
ATOM 666 O O . ALA A 1 87 ? -0.505 -22.473 8.339 1.00 33.12 87 ALA A O 1
ATOM 667 N N . LEU A 1 88 ? 0.698 -20.593 8.489 1.00 40.12 88 LEU A N 1
ATOM 668 C CA . LEU A 1 88 ? 1.101 -20.566 7.070 1.00 40.12 88 LEU A CA 1
ATOM 669 C C . LEU A 1 88 ? 2.588 -20.243 6.863 1.00 40.12 88 LEU A C 1
ATOM 671 O O . LEU A 1 88 ? 3.032 -20.015 5.745 1.00 40.12 88 LEU A O 1
ATOM 675 N N . ALA A 1 89 ? 3.390 -20.288 7.927 1.00 37.62 89 ALA A N 1
ATOM 676 C CA . ALA A 1 89 ? 4.798 -19.914 7.875 1.00 37.62 89 ALA A CA 1
ATOM 677 C C . ALA A 1 89 ? 5.754 -21.111 7.986 1.00 37.62 89 ALA A C 1
ATOM 679 O O . ALA A 1 89 ? 6.685 -21.038 8.767 1.00 37.62 89 ALA A O 1
ATOM 680 N N . TYR A 1 90 ? 5.579 -22.201 7.231 1.00 35.19 90 TYR A N 1
ATOM 681 C CA . TYR A 1 90 ? 6.672 -23.169 7.020 1.00 35.19 90 TYR A CA 1
ATOM 682 C C . TYR A 1 90 ? 6.517 -23.913 5.687 1.00 35.19 90 TYR A C 1
ATOM 684 O O . TYR A 1 90 ? 5.943 -24.993 5.611 1.00 35.19 90 TYR A O 1
ATOM 692 N N . SER A 1 91 ? 7.097 -23.343 4.631 1.00 31.45 91 SER A N 1
ATOM 693 C CA . SER A 1 91 ? 7.594 -24.119 3.496 1.00 31.45 91 SER A CA 1
ATOM 694 C C . SER A 1 91 ? 8.963 -23.578 3.089 1.00 31.45 91 SER A C 1
ATOM 696 O O . SER A 1 91 ? 9.141 -22.393 2.797 1.00 31.45 91 SER A O 1
ATOM 698 N N . SER A 1 92 ? 9.967 -24.441 3.186 1.00 31.25 92 SER A N 1
ATOM 699 C CA . SER A 1 92 ? 11.373 -24.200 2.880 1.00 31.25 92 SER A CA 1
ATOM 700 C C . SER A 1 92 ? 11.632 -24.492 1.401 1.00 31.25 92 SER A C 1
ATOM 702 O O . SER A 1 92 ? 12.139 -25.549 1.042 1.00 31.25 92 SER A O 1
ATOM 704 N N . THR A 1 93 ? 11.310 -23.530 0.539 1.00 37.03 93 THR A N 1
ATOM 705 C CA . THR A 1 93 ? 11.847 -23.456 -0.830 1.00 37.03 93 THR A CA 1
ATOM 706 C C . THR A 1 93 ? 12.557 -22.115 -1.030 1.00 37.03 93 THR A C 1
ATOM 708 O O . THR A 1 93 ? 12.040 -21.109 -0.541 1.00 37.03 93 THR A O 1
ATOM 711 N N . PRO A 1 94 ? 13.718 -22.054 -1.712 1.00 42.75 94 PRO A N 1
ATOM 712 C CA . PRO A 1 94 ? 14.569 -20.858 -1.706 1.00 42.75 94 PRO A CA 1
ATOM 713 C C . PRO A 1 94 ? 14.085 -19.724 -2.627 1.00 42.75 94 PRO A C 1
ATOM 715 O O . PRO A 1 94 ? 14.597 -18.616 -2.517 1.00 42.75 94 PRO A O 1
ATOM 718 N N . ASP A 1 95 ? 13.098 -19.975 -3.496 1.00 41.12 95 ASP A N 1
ATOM 719 C CA . ASP A 1 95 ? 12.783 -19.097 -4.638 1.00 41.12 95 ASP A CA 1
ATOM 720 C C . ASP A 1 95 ? 11.366 -18.487 -4.644 1.00 41.12 95 ASP A C 1
ATOM 722 O O . ASP A 1 95 ? 10.915 -17.979 -5.670 1.00 41.12 95 ASP A O 1
ATOM 726 N N . ARG A 1 96 ? 10.642 -18.478 -3.516 1.00 41.97 96 ARG A N 1
ATOM 727 C CA . ARG A 1 96 ? 9.378 -17.721 -3.394 1.00 41.97 96 ARG A CA 1
ATOM 728 C C . ARG A 1 96 ? 9.291 -16.962 -2.067 1.00 41.97 96 ARG A C 1
ATOM 730 O O . ARG A 1 96 ? 9.632 -17.546 -1.036 1.00 41.97 96 ARG A O 1
ATOM 737 N N . PRO A 1 97 ? 8.804 -15.706 -2.055 1.00 44.25 97 PRO A N 1
ATOM 738 C CA . PRO A 1 97 ? 8.456 -15.035 -0.808 1.00 44.25 97 PRO A CA 1
ATOM 739 C C . PRO A 1 97 ? 7.341 -15.823 -0.099 1.00 44.25 97 PRO A C 1
ATOM 741 O O . PRO A 1 97 ? 6.348 -16.225 -0.704 1.00 44.25 97 PRO A O 1
ATOM 744 N N . LYS A 1 98 ? 7.546 -16.098 1.193 1.00 46.38 98 LYS A N 1
ATOM 745 C CA . LYS A 1 98 ? 6.782 -17.044 2.034 1.00 46.38 98 LYS A CA 1
ATOM 746 C C . LYS A 1 98 ? 5.418 -16.520 2.519 1.00 46.38 98 LYS A C 1
ATOM 748 O O . LYS A 1 98 ? 4.890 -17.020 3.507 1.00 46.38 98 LYS A O 1
ATOM 753 N N . HIS A 1 99 ? 4.838 -15.535 1.841 1.00 51.41 99 HIS A N 1
ATOM 754 C CA . HIS A 1 99 ? 3.605 -14.866 2.266 1.00 51.41 99 HIS A CA 1
ATOM 755 C C . HIS A 1 99 ? 2.534 -14.930 1.179 1.00 51.41 99 HIS A C 1
ATOM 757 O O . HIS A 1 99 ? 2.019 -13.917 0.716 1.00 51.41 99 HIS A O 1
ATOM 763 N N . GLU A 1 100 ? 2.185 -16.145 0.762 1.00 52.31 100 GLU A N 1
ATOM 764 C CA . GLU A 1 100 ? 1.036 -16.357 -0.114 1.00 52.31 100 GLU A CA 1
ATOM 765 C C . GLU A 1 100 ? -0.234 -16.275 0.748 1.00 52.31 100 GLU A C 1
ATOM 767 O O . GLU A 1 100 ? -0.729 -17.276 1.268 1.00 52.31 100 GLU A O 1
ATOM 772 N N . ILE A 1 101 ? -0.748 -15.056 0.960 1.00 58.53 101 ILE A N 1
ATOM 773 C CA . ILE A 1 101 ? -2.141 -14.875 1.386 1.00 58.53 101 ILE A CA 1
ATOM 774 C C . ILE A 1 101 ? -2.967 -15.551 0.297 1.00 58.53 101 ILE A C 1
ATOM 776 O O . ILE A 1 101 ? -3.072 -15.022 -0.801 1.00 58.53 101 ILE A O 1
ATOM 780 N 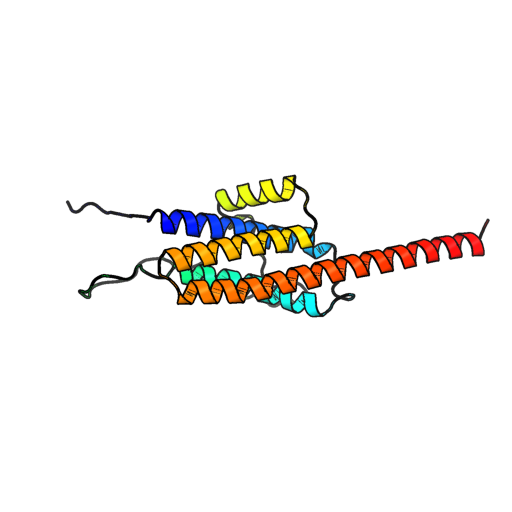N . MET A 1 102 ? -3.498 -16.748 0.537 1.00 60.31 102 MET A N 1
ATOM 781 C CA . MET A 1 102 ? -4.254 -17.446 -0.498 1.00 60.31 102 MET A CA 1
ATOM 782 C C . MET A 1 102 ? -5.549 -16.682 -0.777 1.00 60.31 102 MET A C 1
ATOM 784 O O . MET A 1 102 ? -6.287 -16.366 0.154 1.00 60.31 102 MET A O 1
ATOM 788 N N . TYR A 1 103 ? -5.882 -16.444 -2.048 1.00 58.31 103 TYR A N 1
ATOM 789 C CA . TYR A 1 103 ? -7.137 -15.785 -2.446 1.00 58.31 103 TYR A CA 1
ATOM 790 C C . TYR A 1 103 ? -8.377 -16.428 -1.796 1.00 58.31 103 TYR A C 1
ATOM 792 O O . TYR A 1 103 ? -9.324 -15.744 -1.418 1.00 58.31 103 TYR A O 1
ATOM 800 N N . SER A 1 104 ? -8.356 -17.752 -1.609 1.00 58.19 104 SER A N 1
ATOM 801 C CA . SER A 1 104 ? -9.421 -18.522 -0.952 1.00 58.19 104 SER A CA 1
ATOM 802 C C . SER A 1 104 ? -9.574 -18.245 0.547 1.00 58.19 104 SER A C 1
ATOM 804 O O . SER A 1 104 ? -10.614 -18.571 1.111 1.00 58.19 104 SER A O 1
ATOM 806 N N . SER A 1 105 ? -8.559 -17.662 1.189 1.00 69.69 105 SER A N 1
ATOM 807 C CA . SER A 1 105 ? -8.597 -17.253 2.599 1.00 69.69 105 SER A CA 1
ATOM 808 C C . SER A 1 105 ? -9.132 -15.833 2.805 1.00 69.69 105 SER A C 1
ATOM 810 O O . SER A 1 105 ? -9.435 -15.457 3.936 1.00 69.69 105 SER A O 1
ATOM 812 N N . LEU A 1 106 ? -9.292 -15.052 1.728 1.00 75.19 106 LEU A N 1
ATOM 813 C CA . LEU A 1 106 ? -9.844 -13.704 1.803 1.00 75.19 106 LEU A CA 1
ATOM 814 C C . LEU A 1 106 ? -11.346 -13.746 2.104 1.00 75.19 106 LEU A C 1
ATOM 816 O O . LEU A 1 106 ? -12.119 -14.490 1.488 1.00 75.19 106 LEU A O 1
ATOM 820 N N . SER A 1 107 ? -11.777 -12.883 3.023 1.00 82.06 107 SER A N 1
ATOM 821 C CA . SER A 1 107 ? -13.195 -12.670 3.303 1.00 82.06 107 SER A CA 1
ATOM 822 C C . SER A 1 107 ? -13.936 -12.192 2.042 1.00 82.06 107 SER A C 1
ATOM 824 O O . SER A 1 107 ? -13.341 -11.718 1.071 1.00 82.06 107 SER A O 1
ATOM 826 N N . SER A 1 108 ? -15.266 -12.313 2.016 1.00 84.12 108 SER A N 1
ATOM 827 C CA . SER A 1 108 ? -16.062 -11.796 0.889 1.00 84.12 108 SER A CA 1
ATOM 828 C C . SER A 1 108 ? -15.888 -10.284 0.697 1.00 84.12 108 SER A C 1
ATOM 830 O O . SER A 1 108 ? -15.868 -9.824 -0.438 1.00 84.12 108 SER A O 1
ATOM 832 N N . SER A 1 109 ? -15.700 -9.538 1.792 1.00 86.19 109 SER A N 1
ATOM 833 C CA . SER A 1 109 ? -15.419 -8.098 1.772 1.00 86.19 109 SER A CA 1
ATOM 834 C C . SER A 1 109 ? -14.045 -7.805 1.160 1.00 86.19 109 SER A C 1
ATOM 836 O O . SER A 1 109 ? -13.947 -7.032 0.213 1.00 86.19 109 SER A O 1
ATOM 838 N N . ALA A 1 110 ? -12.998 -8.511 1.600 1.00 85.44 110 ALA A N 1
ATOM 839 C CA . ALA A 1 110 ? -11.653 -8.356 1.047 1.00 85.44 110 ALA A CA 1
ATOM 840 C C . ALA A 1 110 ? -11.592 -8.704 -0.451 1.00 85.44 110 ALA A C 1
ATOM 842 O O . ALA A 1 110 ? -10.927 -8.017 -1.223 1.00 85.44 110 ALA A O 1
ATOM 843 N N . ARG A 1 111 ? -12.326 -9.735 -0.894 1.00 85.06 111 ARG A N 1
ATOM 844 C CA . ARG A 1 111 ? -12.442 -10.080 -2.323 1.00 85.06 111 ARG A CA 1
ATOM 845 C C . ARG A 1 111 ? -13.142 -8.992 -3.134 1.00 85.06 111 ARG A C 1
ATOM 847 O O . ARG A 1 111 ? -12.730 -8.740 -4.262 1.00 85.06 111 ARG A O 1
ATOM 854 N N . GLN A 1 112 ? -14.164 -8.346 -2.572 1.00 88.06 112 GLN A N 1
ATOM 855 C CA . GLN A 1 112 ? -14.807 -7.205 -3.220 1.00 88.06 112 GLN A CA 1
ATOM 856 C C . GLN A 1 112 ? -13.822 -6.042 -3.366 1.00 88.06 112 GLN A C 1
ATOM 858 O O . GLN A 1 112 ? -13.602 -5.591 -4.485 1.00 88.06 112 GLN A O 1
ATOM 863 N N . SER A 1 113 ? -13.151 -5.644 -2.280 1.00 87.81 113 SER A N 1
ATOM 864 C CA . SER A 1 113 ? -12.134 -4.586 -2.321 1.00 87.81 113 SER A CA 1
ATOM 865 C C . SER A 1 113 ? -11.016 -4.902 -3.318 1.00 87.81 113 SER A C 1
ATOM 867 O O . SER A 1 113 ? -10.560 -4.022 -4.039 1.00 87.81 113 SER A O 1
ATOM 869 N N . LEU A 1 114 ? -10.596 -6.166 -3.414 1.00 87.88 114 LEU A N 1
ATOM 870 C CA . LEU A 1 114 ? -9.599 -6.609 -4.388 1.00 87.88 114 LEU A CA 1
ATOM 871 C C . LEU A 1 114 ? -10.082 -6.447 -5.834 1.00 87.88 114 LEU A C 1
ATOM 873 O O . LEU A 1 114 ? -9.322 -5.981 -6.680 1.00 87.88 114 LEU A O 1
ATOM 877 N N . ASN A 1 115 ? -11.335 -6.806 -6.122 1.00 86.75 115 ASN A N 1
ATOM 878 C CA . ASN A 1 115 ? -11.923 -6.596 -7.444 1.00 86.75 115 ASN A CA 1
ATOM 879 C C . ASN A 1 115 ? -12.022 -5.102 -7.780 1.00 86.75 115 ASN A C 1
ATOM 881 O O . ASN A 1 115 ? -11.728 -4.713 -8.911 1.00 86.75 115 ASN A O 1
ATOM 885 N N . ASP A 1 116 ? -12.379 -4.269 -6.800 1.00 88.62 116 ASP A N 1
ATOM 886 C CA . ASP A 1 116 ? -12.469 -2.819 -6.967 1.00 88.62 116 ASP A CA 1
ATOM 887 C C . ASP A 1 116 ? -11.087 -2.224 -7.295 1.00 88.62 116 ASP A C 1
ATOM 889 O O . ASP A 1 116 ? -10.947 -1.505 -8.287 1.00 88.62 116 ASP A O 1
ATOM 893 N N . ILE A 1 117 ? -10.040 -2.611 -6.552 1.00 88.81 117 ILE A N 1
ATOM 894 C CA . ILE A 1 117 ? -8.642 -2.226 -6.828 1.00 88.81 117 ILE A CA 1
ATOM 895 C C . ILE A 1 117 ? -8.220 -2.690 -8.227 1.00 88.81 117 ILE A C 1
ATOM 897 O O . ILE A 1 117 ? -7.711 -1.898 -9.020 1.00 88.81 117 ILE A O 1
ATOM 901 N N . ALA A 1 118 ? -8.464 -3.959 -8.563 1.00 87.50 118 ALA A N 1
ATOM 902 C CA . ALA A 1 118 ? -8.076 -4.526 -9.852 1.00 87.50 118 ALA A CA 1
ATOM 903 C C . ALA A 1 118 ? -8.770 -3.830 -11.033 1.00 87.50 118 ALA A C 1
ATOM 905 O O . ALA A 1 118 ? -8.161 -3.637 -12.088 1.00 87.50 118 ALA A O 1
ATOM 906 N N . SER A 1 119 ? -10.027 -3.413 -10.858 1.00 88.69 119 SER A N 1
ATOM 907 C CA . SER A 1 119 ? -10.783 -2.696 -11.888 1.00 88.69 119 SER A CA 1
ATOM 908 C C . SER A 1 119 ? -10.188 -1.322 -12.215 1.00 88.69 119 SER A C 1
ATOM 910 O O . SER A 1 119 ? -10.207 -0.912 -13.376 1.00 88.69 119 SER A O 1
ATOM 912 N N . ALA A 1 120 ? -9.592 -0.652 -11.223 1.00 88.25 120 ALA A N 1
ATOM 913 C CA . ALA A 1 120 ? -8.952 0.650 -11.383 1.00 88.25 120 ALA A CA 1
ATOM 914 C C . ALA A 1 120 ? -7.580 0.574 -12.078 1.00 88.25 120 ALA A C 1
ATOM 916 O O . ALA A 1 120 ? -7.086 1.595 -12.550 1.00 88.25 120 ALA A O 1
ATOM 917 N N . ARG A 1 121 ? -6.977 -0.624 -12.163 1.00 84.56 121 ARG A N 1
ATOM 918 C CA . ARG A 1 121 ? -5.643 -0.874 -12.746 1.00 84.56 121 ARG A CA 1
ATOM 919 C C . ARG A 1 121 ? -4.566 0.114 -12.251 1.00 84.56 121 ARG A C 1
ATOM 921 O O . ARG A 1 121 ? -3.903 0.750 -13.073 1.00 84.56 121 ARG A O 1
ATOM 928 N N . PRO A 1 122 ? -4.392 0.270 -10.927 1.00 87.94 122 PRO A N 1
ATOM 929 C CA . PRO A 1 122 ? -3.429 1.214 -10.374 1.00 87.94 122 PRO A CA 1
ATOM 930 C C . PRO A 1 122 ? -1.983 0.793 -10.663 1.00 87.94 122 PRO A C 1
ATOM 932 O O . PRO A 1 122 ? -1.682 -0.392 -10.840 1.00 87.94 122 PRO A O 1
ATOM 935 N N . THR A 1 123 ? -1.079 1.775 -10.657 1.00 87.50 123 THR A N 1
ATOM 936 C CA . THR A 1 123 ? 0.367 1.525 -10.636 1.00 87.50 123 THR A CA 1
ATOM 937 C C . THR A 1 123 ? 0.787 0.897 -9.299 1.00 87.50 123 THR A C 1
ATOM 939 O O . THR A 1 123 ? 0.093 1.084 -8.297 1.00 87.50 123 THR A O 1
ATOM 942 N N . PRO A 1 124 ? 1.926 0.179 -9.242 1.00 85.81 124 PRO A N 1
ATOM 943 C CA . PRO A 1 124 ? 2.435 -0.384 -7.991 1.00 85.81 124 PRO A CA 1
ATOM 944 C C . PRO A 1 124 ? 2.558 0.646 -6.857 1.00 85.81 124 PRO A C 1
ATOM 946 O O . PRO A 1 124 ? 2.064 0.391 -5.763 1.00 85.81 124 PRO A O 1
ATOM 949 N N . ALA A 1 125 ? 3.129 1.827 -7.127 1.00 87.38 125 ALA A N 1
ATOM 950 C CA . ALA A 1 125 ? 3.242 2.902 -6.136 1.00 87.38 125 ALA A CA 1
ATOM 951 C C . ALA A 1 125 ? 1.863 3.356 -5.621 1.00 87.38 125 ALA A C 1
ATOM 953 O O . ALA A 1 125 ? 1.635 3.398 -4.416 1.00 87.38 125 ALA A O 1
ATOM 954 N N . ALA A 1 126 ? 0.886 3.547 -6.518 1.00 89.69 126 ALA A N 1
ATOM 955 C CA . ALA A 1 126 ? -0.465 3.959 -6.135 1.00 89.69 126 ALA A CA 1
ATOM 956 C C . ALA A 1 126 ? -1.188 2.936 -5.234 1.00 89.69 126 ALA A C 1
ATOM 958 O O . ALA A 1 126 ? -2.026 3.318 -4.414 1.00 89.69 126 ALA A O 1
ATOM 959 N N . VAL A 1 127 ? -0.875 1.638 -5.353 1.00 90.12 127 VAL A N 1
ATOM 960 C CA . VAL A 1 127 ? -1.398 0.601 -4.443 1.00 90.12 127 VAL A CA 1
ATOM 961 C C . VAL A 1 127 ? -0.825 0.779 -3.036 1.00 90.12 127 VAL A C 1
ATOM 963 O O . VAL A 1 127 ? -1.578 0.701 -2.063 1.00 90.12 127 VAL A O 1
ATOM 966 N N . ILE A 1 128 ? 0.481 1.041 -2.918 1.00 90.81 128 ILE A N 1
ATOM 967 C CA . ILE A 1 128 ? 1.149 1.247 -1.624 1.00 90.81 128 ILE A CA 1
ATOM 968 C C . ILE A 1 128 ? 0.741 2.583 -0.987 1.00 90.81 128 ILE A C 1
ATOM 970 O O . ILE A 1 128 ? 0.495 2.634 0.218 1.00 90.81 128 ILE A O 1
ATOM 974 N N . ASP A 1 129 ? 0.551 3.638 -1.777 1.00 91.94 129 ASP A N 1
ATOM 975 C CA . ASP A 1 129 ? -0.002 4.909 -1.290 1.00 91.94 129 ASP A CA 1
ATOM 976 C C . ASP A 1 129 ? -1.423 4.738 -0.751 1.00 91.94 129 ASP A C 1
ATOM 978 O O . ASP A 1 129 ? -1.768 5.241 0.321 1.00 91.94 129 ASP A O 1
ATOM 982 N N . SER A 1 130 ? -2.264 3.983 -1.462 1.00 92.38 130 SER A N 1
ATOM 983 C CA . SER A 1 130 ? -3.613 3.684 -0.982 1.00 92.38 130 SER A CA 1
ATOM 984 C C . SER A 1 130 ? -3.579 2.874 0.316 1.00 92.38 130 SER A C 1
ATOM 986 O O . SER A 1 130 ? -4.319 3.173 1.258 1.00 92.38 130 SER A O 1
ATOM 988 N N . LEU A 1 131 ? -2.663 1.906 0.420 1.00 92.19 131 LEU A N 1
ATOM 989 C CA . LEU A 1 131 ? -2.403 1.171 1.657 1.00 92.19 131 LEU A CA 1
ATOM 990 C C . LEU A 1 131 ? -2.014 2.118 2.807 1.00 92.19 131 LEU A C 1
ATOM 992 O O . LEU A 1 131 ? -2.558 1.986 3.906 1.00 92.19 131 LEU A O 1
ATOM 996 N N . ALA A 1 132 ? -1.138 3.096 2.558 1.00 93.56 132 ALA A N 1
ATOM 997 C CA . ALA A 1 132 ? -0.750 4.103 3.544 1.00 93.56 132 ALA A CA 1
ATOM 998 C C . ALA A 1 132 ? -1.967 4.894 4.057 1.00 93.56 132 ALA A C 1
ATOM 1000 O O . ALA A 1 132 ? -2.150 5.023 5.267 1.00 93.56 132 ALA A O 1
ATOM 1001 N N . ILE A 1 133 ? -2.868 5.328 3.168 1.00 94.50 133 ILE A N 1
ATOM 1002 C CA . ILE A 1 133 ? -4.107 6.034 3.548 1.00 94.50 133 ILE A CA 1
ATOM 1003 C C . ILE A 1 133 ? -4.973 5.180 4.487 1.00 94.50 133 ILE A C 1
ATOM 1005 O O . ILE A 1 133 ? -5.540 5.685 5.461 1.00 94.50 133 ILE A O 1
ATOM 1009 N N . TRP A 1 134 ? -5.097 3.877 4.225 1.00 93.38 134 TRP A N 1
ATOM 1010 C CA . TRP A 1 134 ? -5.883 2.989 5.086 1.00 93.38 134 TRP A CA 1
ATOM 1011 C C . TRP A 1 134 ? -5.232 2.754 6.454 1.00 93.38 134 TRP A C 1
ATOM 1013 O O . TRP A 1 134 ? -5.944 2.707 7.460 1.00 93.38 134 TRP A O 1
ATOM 1023 N N . ILE A 1 135 ? -3.901 2.667 6.517 1.00 93.00 135 ILE A N 1
ATOM 1024 C CA . ILE A 1 135 ? -3.153 2.569 7.781 1.00 93.00 135 ILE A CA 1
ATOM 1025 C C . ILE A 1 135 ? -3.257 3.876 8.581 1.00 93.00 135 ILE A C 1
ATOM 1027 O O . ILE A 1 135 ? -3.442 3.844 9.797 1.00 93.00 135 ILE A O 1
ATOM 1031 N N . GLU A 1 136 ? -3.228 5.030 7.917 1.00 94.31 136 GLU A N 1
ATOM 1032 C CA . GLU A 1 136 ? -3.449 6.322 8.570 1.00 94.31 136 GLU A CA 1
ATOM 1033 C C . GLU A 1 136 ? -4.851 6.398 9.194 1.00 94.31 136 GLU A C 1
ATOM 1035 O O . GLU A 1 136 ? -5.003 6.752 10.365 1.00 94.31 136 GLU A O 1
ATOM 1040 N N . ARG A 1 137 ? -5.888 6.003 8.444 1.00 93.12 137 ARG A N 1
ATOM 1041 C CA . ARG A 1 137 ? -7.271 5.956 8.951 1.00 93.12 137 ARG A CA 1
ATOM 1042 C C . ARG A 1 137 ? -7.415 5.013 10.141 1.00 93.12 137 ARG A C 1
ATOM 1044 O O . ARG A 1 137 ? -8.127 5.340 11.092 1.00 93.12 137 ARG A O 1
ATOM 1051 N N . LEU A 1 138 ? -6.735 3.865 10.114 1.00 91.19 138 LEU A N 1
ATOM 1052 C CA . LEU A 1 138 ? -6.660 2.958 11.257 1.00 91.19 138 LEU A CA 1
ATOM 1053 C C . LEU A 1 138 ? -6.082 3.677 12.482 1.00 91.19 138 LEU A C 1
ATOM 1055 O O . LEU A 1 138 ? -6.710 3.670 13.542 1.00 91.19 138 LEU A O 1
ATOM 1059 N N . ALA A 1 139 ? -4.930 4.333 12.330 1.00 91.31 139 ALA A N 1
ATOM 1060 C CA . ALA A 1 139 ? -4.258 5.042 13.414 1.00 91.31 139 ALA A CA 1
ATOM 1061 C C . ALA A 1 139 ? -5.144 6.143 14.027 1.00 91.31 139 ALA A C 1
ATOM 1063 O O . ALA A 1 139 ? -5.285 6.222 15.251 1.00 91.31 139 ALA A O 1
ATOM 1064 N N . GLN A 1 140 ? -5.810 6.937 13.181 1.00 93.19 140 GLN A N 1
ATOM 1065 C CA . GLN A 1 140 ? -6.747 7.985 13.602 1.00 93.19 140 GLN A CA 1
ATOM 1066 C C . GLN A 1 140 ? -7.921 7.410 14.409 1.00 93.19 140 GLN A C 1
ATOM 1068 O O . GLN A 1 140 ? -8.260 7.926 15.478 1.00 93.19 140 GLN A O 1
ATOM 1073 N N . VAL A 1 141 ? -8.523 6.311 13.938 1.00 90.50 141 VAL A N 1
ATOM 1074 C CA . VAL A 1 141 ? -9.627 5.646 14.648 1.00 90.50 141 VAL A CA 1
ATOM 1075 C C . VAL A 1 141 ? -9.167 5.106 16.000 1.00 90.50 141 VAL A C 1
ATOM 1077 O O . VAL A 1 141 ? -9.868 5.301 16.994 1.00 90.50 141 VAL A O 1
ATOM 1080 N N . LEU A 1 142 ? -7.993 4.473 16.075 1.00 88.50 142 LEU A N 1
ATOM 1081 C CA . LEU A 1 142 ? -7.444 3.960 17.335 1.00 88.50 142 LEU A CA 1
ATOM 1082 C C . LEU A 1 142 ? -7.210 5.085 18.350 1.00 88.50 142 LEU A C 1
ATOM 1084 O O . LEU A 1 142 ? -7.634 4.964 19.502 1.00 88.50 142 LEU A O 1
ATOM 1088 N N . GLN A 1 143 ? -6.639 6.215 17.920 1.00 89.25 143 GLN A N 1
ATOM 1089 C CA . GLN A 1 143 ? -6.457 7.386 18.783 1.00 89.25 143 GLN A CA 1
ATOM 1090 C C . GLN A 1 143 ? -7.788 7.959 19.280 1.00 89.25 143 GLN A C 1
ATOM 1092 O O . GLN A 1 143 ? -7.948 8.189 20.478 1.00 89.25 143 GLN A O 1
ATOM 1097 N N . HIS A 1 144 ? -8.773 8.140 18.395 1.00 88.19 144 HIS A N 1
ATOM 1098 C CA . HIS A 1 144 ? -10.104 8.628 18.783 1.00 88.19 144 HIS A CA 1
ATOM 1099 C C . HIS A 1 144 ? -10.832 7.699 19.760 1.00 88.19 144 HIS A C 1
ATOM 1101 O O . HIS A 1 144 ? -11.686 8.150 20.523 1.00 88.19 144 HIS A O 1
ATOM 1107 N N . LYS A 1 145 ? -10.501 6.406 19.762 1.00 84.94 145 LYS A N 1
ATOM 1108 C CA . LYS A 1 145 ? -11.059 5.411 20.687 1.00 84.94 145 LYS A CA 1
ATOM 1109 C C . LYS A 1 145 ? -10.246 5.252 21.975 1.00 84.94 145 LYS A C 1
ATOM 1111 O O . LYS A 1 145 ? -10.581 4.395 22.786 1.00 84.94 145 LYS A O 1
ATOM 1116 N N . GLY A 1 146 ? -9.206 6.064 22.176 1.00 85.44 146 GLY A N 1
ATOM 1117 C CA . GLY A 1 146 ? -8.350 6.019 23.364 1.00 85.44 146 GLY A CA 1
ATOM 1118 C C . GLY A 1 146 ? -7.319 4.887 23.359 1.00 85.44 146 GLY A C 1
ATOM 1119 O O . GLY A 1 146 ? -6.633 4.687 24.359 1.00 85.44 146 GLY A O 1
ATOM 1120 N N . ARG A 1 147 ? -7.162 4.164 22.241 1.00 85.69 147 ARG A N 1
ATOM 1121 C CA . ARG A 1 147 ? -6.134 3.128 22.038 1.00 85.69 147 ARG A CA 1
ATOM 1122 C C . ARG A 1 147 ? -4.831 3.780 21.562 1.00 85.69 147 ARG A C 1
ATOM 1124 O O . ARG A 1 147 ? -4.322 3.494 20.482 1.00 85.69 147 ARG A O 1
ATOM 1131 N N . THR A 1 148 ? -4.320 4.728 22.349 1.00 87.94 148 THR A N 1
ATOM 1132 C CA . THR A 1 148 ? -3.240 5.641 21.933 1.00 87.94 148 THR A CA 1
ATOM 1133 C C . THR A 1 148 ? -1.940 4.919 21.584 1.00 87.94 148 THR A C 1
ATOM 1135 O O . THR A 1 148 ? -1.293 5.301 20.613 1.00 87.94 148 THR A O 1
ATOM 1138 N N . SER A 1 149 ? -1.56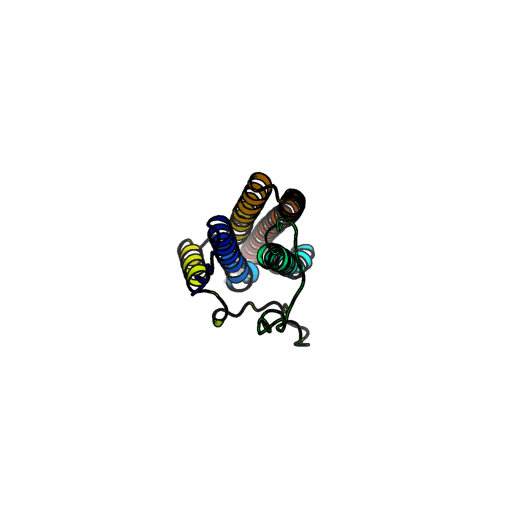6 3.874 22.330 1.00 88.19 149 SER A N 1
ATOM 1139 C CA . SER A 1 149 ? -0.341 3.100 22.074 1.00 88.19 149 SER A CA 1
ATOM 1140 C C . SER A 1 149 ? -0.371 2.408 20.713 1.00 88.19 149 SER A C 1
ATOM 1142 O O . SER A 1 149 ? 0.573 2.514 19.941 1.00 88.19 149 SER A O 1
ATOM 1144 N N . GLU A 1 150 ? -1.485 1.765 20.380 1.00 87.81 150 GLU A N 1
ATOM 1145 C CA . GLU A 1 150 ? -1.658 1.087 19.094 1.00 87.81 150 GLU 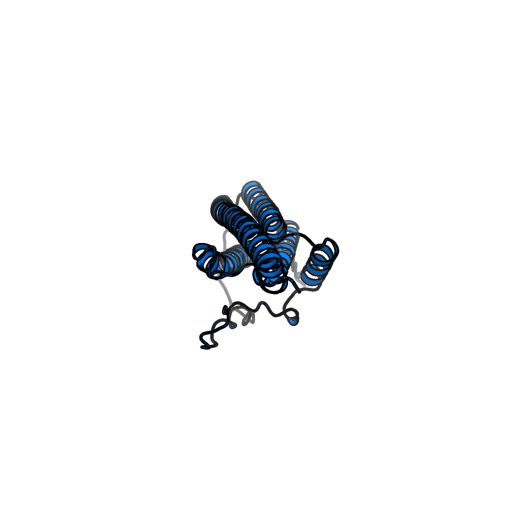A CA 1
ATOM 1146 C C . GLU A 1 150 ? -1.817 2.083 17.945 1.00 87.81 150 GLU A C 1
ATOM 1148 O O . GLU A 1 150 ? -1.335 1.849 16.843 1.00 87.81 150 GLU A O 1
ATOM 1153 N N . GLY A 1 151 ? -2.454 3.231 18.201 1.00 87.94 151 GLY A N 1
ATOM 1154 C CA . GLY A 1 151 ? -2.490 4.331 17.243 1.00 87.94 151 GLY A CA 1
ATOM 1155 C C . GLY A 1 151 ? -1.085 4.846 16.916 1.00 87.94 151 GLY A C 1
ATOM 1156 O O . GLY A 1 151 ? -0.781 5.092 15.753 1.00 87.94 151 GLY A O 1
ATOM 1157 N N . GLN A 1 152 ? -0.206 4.974 17.915 1.00 90.94 152 GLN A N 1
ATOM 1158 C CA . GLN A 1 152 ? 1.202 5.338 17.703 1.00 90.94 152 GLN A CA 1
ATOM 1159 C C . GLN A 1 152 ? 1.964 4.264 16.919 1.00 90.94 152 GLN A C 1
ATOM 1161 O O . GLN A 1 152 ? 2.726 4.605 16.018 1.00 90.94 152 GLN A O 1
ATOM 1166 N N . GLU A 1 153 ? 1.733 2.985 17.215 1.00 89.94 153 GLU A N 1
ATOM 1167 C CA . GLU A 1 153 ? 2.322 1.872 16.464 1.00 89.94 153 GLU A CA 1
ATOM 1168 C C . GLU A 1 153 ? 1.857 1.864 14.998 1.00 89.94 153 GLU A C 1
ATOM 1170 O O . GLU A 1 153 ? 2.673 1.724 14.088 1.00 89.94 153 GLU A O 1
ATOM 1175 N N . ALA A 1 154 ? 0.572 2.126 14.745 1.00 89.88 154 ALA A N 1
ATOM 1176 C CA . ALA A 1 154 ? 0.033 2.269 13.395 1.00 89.88 154 ALA A CA 1
ATOM 1177 C C . ALA A 1 154 ? 0.630 3.477 12.645 1.00 89.88 154 ALA A C 1
ATOM 1179 O O . ALA A 1 154 ? 0.905 3.376 11.452 1.00 89.88 154 ALA A O 1
ATOM 1180 N N . TYR A 1 155 ? 0.904 4.597 13.326 1.00 93.00 155 TYR A N 1
ATOM 1181 C CA . TYR A 1 155 ? 1.628 5.729 12.726 1.00 93.00 155 TYR A CA 1
ATOM 1182 C C . TYR A 1 155 ? 3.102 5.418 12.437 1.00 93.00 155 TYR A C 1
ATOM 1184 O O . TYR A 1 155 ? 3.637 5.881 11.431 1.00 93.00 155 TYR A O 1
ATOM 1192 N N . ALA A 1 156 ? 3.768 4.626 13.280 1.00 92.19 156 ALA A N 1
ATOM 1193 C CA . ALA A 1 156 ? 5.122 4.161 12.986 1.00 92.19 156 ALA A CA 1
ATOM 1194 C C . ALA A 1 156 ? 5.132 3.265 11.736 1.00 92.19 156 ALA A C 1
ATOM 1196 O O . ALA A 1 156 ? 5.970 3.439 10.853 1.00 92.19 156 ALA A O 1
ATOM 1197 N N . LEU A 1 157 ? 4.142 2.375 11.619 1.00 91.75 157 LEU A N 1
ATOM 1198 C CA . LEU A 1 157 ? 3.953 1.534 10.440 1.00 91.75 157 LEU A CA 1
ATOM 1199 C C . LEU A 1 157 ? 3.649 2.352 9.178 1.00 91.75 157 LEU A C 1
ATOM 1201 O O . LEU A 1 157 ? 4.169 2.036 8.111 1.00 91.75 157 LEU A O 1
ATOM 1205 N N . LEU A 1 158 ? 2.848 3.416 9.297 1.00 93.50 158 LEU A N 1
ATOM 1206 C CA . LEU A 1 158 ? 2.560 4.340 8.199 1.00 93.50 158 LEU A CA 1
ATOM 1207 C C . LEU A 1 158 ? 3.847 4.912 7.596 1.00 93.50 158 LEU A C 1
ATOM 1209 O O . LEU A 1 158 ? 3.999 4.898 6.378 1.00 93.50 158 LEU A O 1
ATOM 1213 N N . ALA A 1 159 ? 4.782 5.366 8.433 1.00 92.38 159 ALA A N 1
ATOM 1214 C CA . ALA A 1 159 ? 6.054 5.912 7.962 1.00 92.38 159 ALA A CA 1
ATOM 1215 C C . ALA A 1 159 ? 6.893 4.862 7.209 1.00 92.38 159 ALA A C 1
ATOM 1217 O O . ALA A 1 159 ? 7.524 5.175 6.198 1.00 92.38 159 ALA A O 1
ATOM 1218 N N . GLU A 1 160 ? 6.879 3.603 7.662 1.00 92.38 160 GLU A N 1
ATOM 1219 C CA . GLU A 1 160 ? 7.547 2.507 6.949 1.00 92.38 160 GLU A CA 1
ATOM 1220 C C . GLU A 1 160 ? 6.890 2.214 5.586 1.00 92.38 160 GLU A C 1
ATOM 1222 O O . GLU A 1 160 ? 7.593 1.978 4.604 1.00 92.38 160 GLU A O 1
ATOM 1227 N N . VAL A 1 161 ? 5.556 2.270 5.504 1.00 91.62 161 VAL A N 1
ATOM 1228 C CA . VAL A 1 161 ? 4.793 2.045 4.261 1.00 91.62 161 VAL A CA 1
ATOM 1229 C C . VAL A 1 161 ? 4.971 3.202 3.274 1.00 91.62 161 VAL A C 1
ATOM 1231 O O . VAL A 1 161 ? 5.106 2.966 2.078 1.00 91.62 161 VAL A O 1
ATOM 1234 N N . GLN A 1 162 ? 5.041 4.445 3.749 1.00 92.94 162 GLN A N 1
ATOM 1235 C CA . GLN A 1 162 ? 5.345 5.603 2.902 1.00 92.94 162 GLN A CA 1
ATOM 1236 C C . GLN A 1 162 ? 6.740 5.487 2.287 1.00 92.94 162 GLN A C 1
ATOM 1238 O O . GLN A 1 162 ? 6.897 5.625 1.077 1.00 92.94 162 GLN A O 1
ATOM 1243 N N . ARG A 1 163 ? 7.739 5.110 3.094 1.00 90.75 163 ARG A N 1
ATOM 1244 C CA . ARG A 1 163 ? 9.083 4.812 2.586 1.00 90.75 163 ARG A CA 1
ATOM 1245 C C . ARG A 1 163 ? 9.066 3.685 1.554 1.00 90.75 163 ARG A C 1
ATOM 1247 O O . ARG A 1 163 ? 9.817 3.726 0.587 1.00 90.75 163 ARG A O 1
ATOM 1254 N N . TRP A 1 164 ? 8.236 2.665 1.757 1.00 89.06 164 TRP A N 1
ATOM 1255 C CA . TRP A 1 164 ? 8.068 1.598 0.776 1.00 89.06 164 TRP A CA 1
ATOM 1256 C C . TRP A 1 164 ? 7.508 2.111 -0.549 1.00 89.06 164 TRP A C 1
ATOM 1258 O O . TRP A 1 164 ? 8.048 1.747 -1.591 1.00 89.06 164 TRP A O 1
ATOM 1268 N N . SER A 1 165 ? 6.520 3.006 -0.514 1.00 90.56 165 SER A N 1
ATOM 1269 C CA . SER A 1 165 ? 5.994 3.651 -1.719 1.00 90.56 165 SER A CA 1
ATOM 1270 C C . SER A 1 165 ? 7.076 4.424 -2.480 1.00 90.56 165 SER A C 1
ATOM 1272 O O . SER A 1 165 ? 7.261 4.206 -3.675 1.00 90.56 165 SER A O 1
ATOM 1274 N N . GLU A 1 166 ? 7.878 5.232 -1.779 1.00 90.06 166 GLU A N 1
ATOM 1275 C CA . GLU A 1 166 ? 8.988 5.990 -2.381 1.00 90.06 166 GLU A CA 1
ATOM 1276 C C . GLU A 1 166 ? 10.041 5.078 -3.038 1.00 90.06 166 GLU A C 1
ATOM 1278 O O . GLU A 1 166 ? 10.582 5.385 -4.102 1.00 90.06 166 GLU A O 1
ATOM 1283 N N . GLU A 1 167 ? 10.362 3.941 -2.412 1.00 88.06 167 GLU A N 1
ATOM 1284 C CA . GLU A 1 167 ? 11.297 2.964 -2.982 1.00 88.06 167 GLU A CA 1
ATOM 1285 C C . GLU A 1 167 ? 10.705 2.273 -4.220 1.00 88.06 167 GLU A C 1
ATOM 1287 O O . GLU A 1 167 ? 11.436 2.021 -5.180 1.00 88.06 167 GLU A O 1
ATOM 1292 N N . VAL A 1 168 ? 9.396 1.994 -4.220 1.00 87.00 168 VAL A N 1
ATOM 1293 C CA . VAL A 1 168 ? 8.669 1.455 -5.380 1.00 87.00 168 VAL A CA 1
ATOM 1294 C C . VAL A 1 168 ? 8.668 2.456 -6.528 1.00 87.00 168 VAL A C 1
ATOM 1296 O O . VAL A 1 168 ? 9.000 2.079 -7.651 1.00 87.00 168 VAL A O 1
ATOM 1299 N N . GLU A 1 169 ? 8.365 3.723 -6.261 1.00 88.44 169 GLU A N 1
ATOM 1300 C CA . GLU A 1 169 ? 8.387 4.789 -7.263 1.00 88.44 169 GLU A CA 1
ATOM 1301 C C . GLU A 1 169 ? 9.786 4.951 -7.869 1.00 88.44 169 GLU A C 1
ATOM 1303 O O . GLU A 1 169 ? 9.947 4.890 -9.089 1.00 88.44 169 GLU A O 1
ATOM 1308 N N . ARG A 1 170 ? 10.829 5.010 -7.031 1.00 86.50 170 ARG A N 1
ATOM 1309 C CA . ARG A 1 170 ? 12.223 5.062 -7.501 1.00 86.50 170 ARG A CA 1
ATOM 1310 C C . ARG A 1 170 ? 12.583 3.863 -8.377 1.00 86.50 170 ARG A C 1
ATOM 1312 O O . ARG A 1 170 ? 13.303 4.009 -9.364 1.00 86.50 170 ARG A O 1
ATOM 1319 N N . ALA A 1 171 ? 12.107 2.673 -8.021 1.00 85.00 171 ALA A N 1
ATOM 1320 C CA . ALA A 1 171 ? 12.360 1.469 -8.799 1.00 85.00 171 ALA A CA 1
ATOM 1321 C C . ALA A 1 171 ? 11.631 1.480 -10.151 1.00 85.00 171 ALA A C 1
ATOM 1323 O O . ALA A 1 171 ? 12.173 0.979 -11.137 1.00 85.00 171 ALA A O 1
ATOM 1324 N N . MET A 1 172 ? 10.434 2.069 -10.210 1.00 86.00 172 MET A N 1
ATOM 1325 C CA . MET A 1 172 ? 9.701 2.275 -11.459 1.00 86.00 172 MET A CA 1
ATOM 1326 C C . MET A 1 172 ? 10.417 3.270 -12.376 1.00 86.00 172 MET A C 1
ATOM 1328 O O . MET A 1 172 ? 10.591 2.972 -13.555 1.00 86.00 172 MET A O 1
ATOM 1332 N N . GLU A 1 173 ? 10.892 4.397 -11.841 1.00 87.00 173 GLU A N 1
ATOM 1333 C CA . GLU A 1 173 ? 11.677 5.362 -12.621 1.00 87.00 173 GLU A CA 1
ATOM 1334 C C . GLU A 1 173 ? 12.950 4.730 -13.196 1.00 87.00 173 GLU A C 1
ATOM 1336 O O . GLU A 1 173 ? 13.314 4.969 -14.346 1.00 87.00 173 GLU A O 1
ATOM 1341 N N . GLU A 1 174 ? 13.650 3.918 -12.402 1.00 85.31 174 GLU A N 1
ATOM 1342 C CA . GLU A 1 174 ? 14.879 3.270 -12.860 1.00 85.31 174 GLU A CA 1
ATOM 1343 C C . GLU A 1 174 ? 14.608 2.211 -13.934 1.00 85.31 174 GLU A C 1
ATOM 1345 O O . GLU A 1 174 ? 15.372 2.075 -14.891 1.00 85.31 174 GLU A O 1
ATOM 1350 N N . LEU A 1 175 ? 13.489 1.493 -13.815 1.00 84.06 175 LEU A N 1
ATOM 1351 C CA . LEU A 1 175 ? 13.040 0.559 -14.842 1.00 84.06 175 LEU A CA 1
ATOM 1352 C C . LEU A 1 175 ? 12.734 1.281 -16.160 1.00 84.06 175 LEU A C 1
ATOM 1354 O O . LEU A 1 175 ? 13.139 0.800 -17.219 1.00 84.06 175 LEU A O 1
ATOM 1358 N N . GLU A 1 176 ? 12.069 2.435 -16.097 1.00 86.00 176 GLU A N 1
ATOM 1359 C CA . GLU A 1 176 ? 11.783 3.269 -17.267 1.00 86.00 176 GLU A 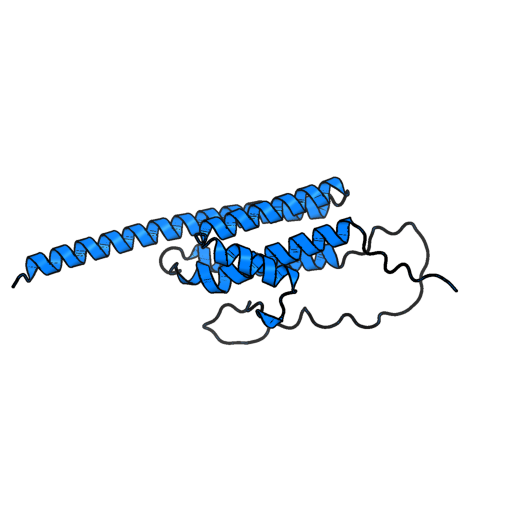CA 1
ATOM 1360 C C . GLU A 1 176 ? 13.079 3.765 -17.924 1.00 86.00 176 GLU A C 1
ATOM 1362 O O . GLU A 1 176 ? 13.258 3.606 -19.133 1.00 86.00 176 GLU A O 1
ATOM 1367 N N . ARG A 1 177 ? 14.045 4.255 -17.131 1.00 85.44 177 ARG A N 1
ATOM 1368 C CA . ARG A 1 177 ? 15.370 4.666 -17.637 1.00 85.44 177 ARG A CA 1
ATOM 1369 C C . ARG A 1 177 ? 16.105 3.532 -18.345 1.00 85.44 177 ARG A C 1
ATOM 1371 O O . ARG A 1 177 ? 16.725 3.758 -19.387 1.00 85.44 177 ARG A O 1
ATOM 1378 N N . GLU A 1 178 ? 16.061 2.318 -17.803 1.00 84.12 178 GLU A N 1
ATOM 1379 C CA . GLU A 1 178 ? 16.701 1.164 -18.437 1.00 84.12 178 GLU A CA 1
ATOM 1380 C C . GLU A 1 178 ? 15.977 0.706 -19.703 1.00 84.12 178 GLU A C 1
ATOM 1382 O O . GLU A 1 178 ? 16.624 0.384 -20.703 1.00 84.12 178 GLU A O 1
ATOM 1387 N N . GLN A 1 179 ? 14.645 0.730 -19.709 1.00 83.38 179 GLN A N 1
ATOM 1388 C CA . GLN A 1 179 ? 13.860 0.433 -20.904 1.00 83.38 179 GLN A CA 1
ATOM 1389 C C . GLN A 1 179 ? 14.161 1.433 -22.033 1.00 83.38 179 GLN A C 1
ATOM 1391 O O . GLN A 1 179 ? 14.368 1.023 -23.178 1.00 83.38 179 GLN A O 1
ATOM 1396 N N . ASP A 1 180 ? 14.288 2.716 -21.698 1.00 84.69 180 ASP A N 1
ATOM 1397 C CA . ASP A 1 180 ? 14.706 3.785 -22.609 1.00 84.69 180 ASP A CA 1
ATOM 1398 C C . ASP A 1 180 ? 16.139 3.618 -23.120 1.00 84.69 180 ASP A C 1
ATOM 1400 O O . ASP A 1 180 ? 16.449 3.916 -24.278 1.00 84.69 180 ASP A O 1
ATOM 1404 N N . ARG A 1 181 ? 17.055 3.157 -22.264 1.00 81.88 181 ARG A N 1
ATOM 1405 C CA . ARG A 1 181 ? 18.434 2.876 -22.675 1.00 81.88 181 ARG A CA 1
ATOM 1406 C C . ARG A 1 181 ? 18.480 1.709 -23.658 1.00 81.88 181 ARG A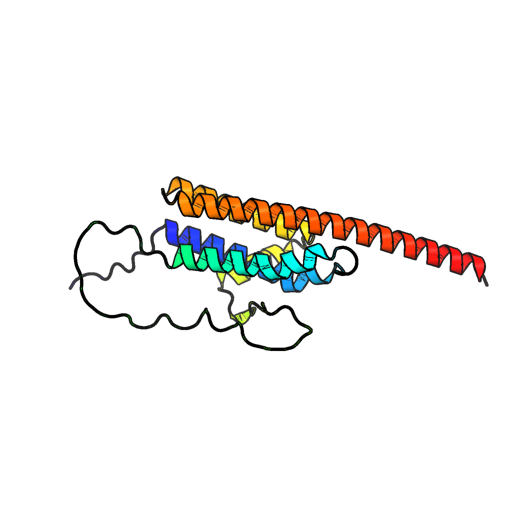 C 1
ATOM 1408 O O . ARG A 1 181 ? 19.209 1.769 -24.651 1.00 81.88 181 ARG A O 1
ATOM 1415 N N . LEU A 1 182 ? 17.704 0.659 -23.393 1.00 81.06 182 LEU A N 1
ATOM 1416 C CA . LEU A 1 182 ? 17.605 -0.514 -24.256 1.00 81.06 182 LEU A CA 1
ATOM 1417 C C . LEU A 1 182 ? 16.973 -0.173 -25.608 1.00 81.06 182 LEU A C 1
ATOM 1419 O O . LEU A 1 182 ? 17.509 -0.601 -26.629 1.00 81.06 182 LEU A O 1
ATOM 1423 N N . SER A 1 183 ? 15.898 0.620 -25.644 1.00 78.31 183 SER A N 1
ATOM 1424 C CA . SER A 1 183 ? 15.241 1.018 -26.899 1.00 78.31 183 SER A CA 1
ATOM 1425 C C . SER A 1 183 ? 16.191 1.797 -27.814 1.00 78.31 183 SER A C 1
ATOM 1427 O O . SER A 1 183 ? 16.385 1.410 -28.967 1.00 78.31 183 SER A O 1
ATOM 1429 N N . ARG A 1 184 ? 16.906 2.795 -27.278 1.00 76.38 184 ARG A N 1
ATOM 1430 C CA . ARG A 1 184 ? 17.938 3.543 -28.022 1.00 76.38 184 ARG A CA 1
ATOM 1431 C C . ARG A 1 184 ? 19.109 2.660 -28.455 1.00 76.38 184 ARG A C 1
ATOM 1433 O O . ARG A 1 184 ? 19.670 2.852 -29.533 1.00 76.38 184 ARG A O 1
ATOM 1440 N N . GLY A 1 185 ? 19.493 1.688 -27.626 1.00 70.88 185 GLY A N 1
ATOM 1441 C CA . GLY A 1 185 ? 20.519 0.703 -27.965 1.00 70.88 185 GLY A CA 1
ATOM 1442 C C . GLY A 1 185 ? 20.116 -0.175 -29.152 1.00 70.88 185 GLY A C 1
ATOM 1443 O O . GLY A 1 185 ? 20.921 -0.382 -30.060 1.00 70.88 185 GLY A O 1
ATOM 1444 N N . VAL A 1 186 ? 18.865 -0.642 -29.183 1.00 68.62 186 VAL A N 1
ATOM 1445 C CA . VAL A 1 186 ? 18.301 -1.420 -30.297 1.00 68.62 186 VAL A CA 1
ATOM 1446 C C . VAL A 1 186 ? 18.206 -0.569 -31.564 1.00 68.62 186 VAL A C 1
ATOM 1448 O O . VAL A 1 186 ? 18.655 -1.021 -32.614 1.00 68.62 186 VAL A O 1
ATOM 1451 N N . GLU A 1 187 ? 17.733 0.676 -31.473 1.00 61.06 187 GLU A N 1
ATOM 1452 C CA . GLU A 1 187 ? 17.727 1.617 -32.604 1.00 61.06 187 GLU A CA 1
ATOM 1453 C C . GLU A 1 187 ? 19.142 1.841 -33.164 1.00 61.06 187 GLU A C 1
ATOM 1455 O O . GLU A 1 187 ? 19.356 1.764 -34.375 1.00 61.06 187 GLU A O 1
ATOM 1460 N N . GLY A 1 188 ? 20.143 2.020 -32.296 1.00 59.94 188 GLY A N 1
ATOM 1461 C CA . GLY A 1 188 ? 21.545 2.159 -32.699 1.00 59.94 188 GLY A CA 1
ATOM 1462 C C . GLY A 1 188 ? 22.129 0.903 -33.361 1.00 59.94 188 GLY A C 1
ATOM 1463 O O . GLY A 1 188 ? 22.943 1.010 -34.280 1.00 59.94 188 GLY A O 1
ATOM 1464 N N . VAL A 1 189 ? 21.704 -0.292 -32.941 1.00 59.09 189 VAL A N 1
ATOM 1465 C CA . VAL A 1 189 ? 22.099 -1.570 -33.560 1.00 59.09 189 VAL A CA 1
ATOM 1466 C C . VAL A 1 189 ? 21.404 -1.763 -34.910 1.00 59.09 189 VAL A C 1
ATOM 1468 O O . VAL A 1 189 ? 22.073 -2.142 -35.870 1.00 59.09 189 VAL A O 1
ATOM 1471 N N . CYS A 1 190 ? 20.114 -1.441 -35.032 1.00 60.91 190 CYS A N 1
ATOM 1472 C CA . CYS A 1 190 ? 19.386 -1.486 -36.303 1.00 60.91 190 CYS A CA 1
ATOM 1473 C C . CYS A 1 190 ? 19.962 -0.511 -37.342 1.00 60.91 190 CYS A C 1
ATOM 1475 O O . CYS A 1 190 ? 20.012 -0.845 -38.521 1.00 60.91 190 CYS A O 1
ATOM 1477 N N . LEU A 1 191 ? 20.468 0.652 -36.915 1.00 56.88 191 LEU A N 1
ATOM 1478 C CA . LEU A 1 191 ? 21.167 1.597 -37.794 1.00 56.88 191 LEU A CA 1
ATOM 1479 C C . LEU A 1 191 ? 22.588 1.134 -38.163 1.00 56.88 191 LEU A C 1
ATOM 1481 O O . LEU A 1 191 ? 23.056 1.407 -39.265 1.00 56.88 191 LEU A O 1
ATOM 1485 N N . ARG A 1 192 ? 23.285 0.422 -37.264 1.00 54.47 192 ARG A N 1
ATOM 1486 C CA . ARG A 1 192 ? 24.660 -0.068 -37.491 1.00 54.47 192 ARG A CA 1
ATOM 1487 C C . ARG A 1 192 ? 24.727 -1.337 -38.347 1.00 54.47 192 ARG A C 1
ATOM 1489 O O . ARG A 1 192 ? 25.738 -1.561 -39.004 1.00 54.47 192 ARG A O 1
ATOM 1496 N N . TRP A 1 193 ? 23.673 -2.148 -38.330 1.00 56.66 193 TRP A N 1
ATOM 1497 C CA . TRP A 1 193 ? 23.538 -3.378 -39.120 1.00 56.66 193 TRP A CA 1
ATOM 1498 C C . TRP A 1 193 ? 22.462 -3.261 -40.206 1.00 56.66 193 TRP A C 1
ATOM 1500 O O . TRP A 1 193 ? 21.937 -4.276 -40.660 1.00 56.66 193 TRP A O 1
ATOM 1510 N N . GLY A 1 194 ? 22.126 -2.029 -40.597 1.00 51.12 194 GLY A N 1
ATOM 1511 C CA . GLY A 1 194 ? 21.150 -1.739 -41.639 1.00 51.12 194 GLY A CA 1
ATOM 1512 C C . GLY A 1 194 ? 21.434 -2.504 -42.932 1.00 51.12 194 GLY A C 1
ATOM 1513 O O . GLY A 1 194 ? 22.479 -2.324 -43.557 1.00 51.12 194 GLY A O 1
ATOM 1514 N N . VAL A 1 195 ? 20.469 -3.374 -43.234 1.00 50.03 195 VAL A N 1
ATOM 1515 C CA . VAL A 1 195 ? 19.997 -3.874 -44.535 1.00 50.03 195 VAL A CA 1
ATOM 1516 C C . VAL A 1 195 ? 20.138 -2.844 -45.655 1.00 50.03 195 VAL A C 1
ATOM 1518 O O . VAL A 1 195 ? 19.811 -1.662 -45.401 1.00 50.03 195 VAL A O 1
#

Foldseek 3Di:
DDDPCPPCDPLNVVLVLLVLLLVLLLQCLQPPAVVVFDCVLPVVLVVLNQPLVVLSVVLSCVVNPDDDPDDDDDDDDDDDDDDDPPPQQDDDDDPDRSDCPDPVVRDPSSVVSNVVVVVVVDHSLVSLVVSLVSLLVVLVSCVVVVVNVSSVVSVVSSVSSNVSSVSSVVSVVSVVVVVVVVVVVVVVVCVVPPD